Protein AF-0000000084341231 (afdb_homodimer)

Structure (mmCIF, N/CA/C/O backbone):
data_AF-0000000084341231-model_v1
#
loop_
_entity.id
_entity.type
_entity.pdbx_description
1 polymer 'Catechol 2,3-dioxygenase'
#
loop_
_atom_site.group_PDB
_atom_site.id
_atom_site.type_symbol
_atom_site.label_atom_id
_atom_site.label_alt_id
_atom_site.label_comp_id
_atom_site.label_asym_id
_atom_site.label_entity_id
_atom_site.label_seq_id
_atom_site.pdbx_PDB_ins_code
_atom_site.Cartn_x
_atom_site.Cartn_y
_atom_site.Cartn_z
_atom_site.occupancy
_atom_site.B_iso_or_equiv
_atom_site.auth_seq_id
_atom_site.auth_comp_id
_atom_site.auth_asym_id
_atom_site.auth_atom_id
_atom_site.pdbx_PDB_model_num
ATOM 1 N N . MET A 1 1 ? 23.219 -7.848 1.237 1 86.25 1 MET A N 1
ATOM 2 C CA . MET A 1 1 ? 22.328 -6.746 1.603 1 86.25 1 MET A CA 1
ATOM 3 C C . MET A 1 1 ? 20.984 -7.266 2.09 1 86.25 1 MET A C 1
ATOM 5 O O . MET A 1 1 ? 20.422 -8.188 1.502 1 86.25 1 MET A O 1
ATOM 9 N N . ARG A 1 2 ? 20.594 -6.66 3.211 1 92.25 2 ARG A N 1
ATOM 10 C CA . ARG A 1 2 ? 19.312 -7.109 3.75 1 92.25 2 ARG A CA 1
ATOM 11 C C . ARG A 1 2 ? 18.156 -6.488 2.982 1 92.25 2 ARG A C 1
ATOM 13 O O . ARG A 1 2 ? 18.203 -5.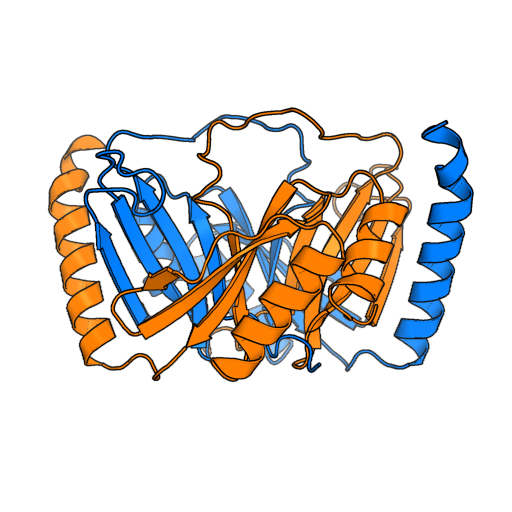32 2.6 1 92.25 2 ARG A O 1
ATOM 20 N N . ILE A 1 3 ? 17.094 -7.273 2.811 1 95.94 3 ILE A N 1
ATOM 21 C CA . ILE A 1 3 ? 15.914 -6.738 2.146 1 95.94 3 ILE A CA 1
ATOM 22 C C . ILE A 1 3 ? 15.164 -5.805 3.096 1 95.94 3 ILE A C 1
ATOM 24 O O . ILE A 1 3 ? 15.359 -5.859 4.312 1 95.94 3 ILE A O 1
ATOM 28 N N . PRO A 1 4 ? 14.305 -4.957 2.553 1 97.06 4 PRO A N 1
ATOM 29 C CA . PRO A 1 4 ? 13.516 -4.09 3.43 1 97.06 4 PRO A CA 1
ATOM 30 C C . PRO A 1 4 ? 12.727 -4.875 4.473 1 97.06 4 PRO A C 1
ATOM 32 O O . PRO A 1 4 ? 12.227 -5.965 4.188 1 97.06 4 PRO A O 1
ATOM 35 N N . GLN A 1 5 ? 12.516 -4.293 5.586 1 97.19 5 GLN A N 1
ATOM 36 C CA . GLN A 1 5 ? 11.984 -4.984 6.754 1 97.19 5 GLN A CA 1
ATOM 37 C C . GLN A 1 5 ? 10.469 -5.094 6.684 1 97.19 5 GLN A C 1
ATOM 39 O O . GLN A 1 5 ? 9.891 -6.113 7.074 1 97.19 5 GLN A O 1
ATOM 44 N N . SER A 1 6 ? 9.852 -4.043 6.305 1 98.25 6 SER A N 1
ATOM 45 C CA . SER A 1 6 ? 8.398 -3.893 6.355 1 98.25 6 SER A CA 1
ATOM 46 C C . SER A 1 6 ? 7.941 -2.664 5.574 1 98.25 6 SER A C 1
ATOM 48 O O . SER A 1 6 ? 8.766 -1.86 5.133 1 98.25 6 SER A O 1
ATOM 50 N N . PHE A 1 7 ? 6.68 -2.594 5.34 1 98.62 7 PHE A N 1
ATOM 51 C CA . PHE A 1 7 ? 6.141 -1.336 4.832 1 98.62 7 PHE A CA 1
ATOM 52 C C . PHE A 1 7 ? 6.277 -0.231 5.871 1 98.62 7 PHE A C 1
ATOM 54 O O . PHE A 1 7 ? 6.102 -0.473 7.07 1 98.62 7 PHE A O 1
ATOM 61 N N . ASN A 1 8 ? 6.676 0.925 5.434 1 98.38 8 ASN A N 1
ATOM 62 C CA . ASN A 1 8 ? 6.578 2.121 6.266 1 98.38 8 ASN A CA 1
ATOM 63 C C . ASN A 1 8 ? 5.238 2.826 6.074 1 98.38 8 ASN A C 1
ATOM 65 O O . ASN A 1 8 ? 4.508 3.051 7.043 1 98.38 8 ASN A O 1
ATOM 69 N N . HIS A 1 9 ? 4.953 3.145 4.824 1 98.56 9 HIS A N 1
ATOM 70 C CA . HIS A 1 9 ? 3.648 3.715 4.512 1 98.56 9 HIS A CA 1
ATOM 71 C C . HIS A 1 9 ? 3.293 3.504 3.045 1 98.56 9 HIS A C 1
ATOM 73 O O . HIS A 1 9 ? 4.172 3.254 2.217 1 98.56 9 HIS A O 1
ATOM 79 N N . VAL A 1 10 ? 2.016 3.545 2.787 1 98.81 10 VAL A N 1
ATOM 80 C CA . VAL A 1 10 ? 1.439 3.57 1.446 1 98.81 10 VAL A CA 1
ATOM 81 C C . VAL A 1 10 ? 0.745 4.91 1.209 1 98.81 10 VAL A C 1
ATOM 83 O O . VAL A 1 10 ? -0.188 5.27 1.931 1 98.81 10 VAL A O 1
ATOM 86 N N . ALA A 1 11 ? 1.213 5.633 0.16 1 98.5 11 ALA A N 1
ATOM 87 C CA . ALA A 1 11 ? 0.715 6.984 -0.079 1 98.5 11 ALA A CA 1
ATOM 88 C C . ALA A 1 11 ? -0.21 7.023 -1.292 1 98.5 11 ALA A C 1
ATOM 90 O O . ALA A 1 11 ? 0.131 6.504 -2.357 1 98.5 11 ALA A O 1
ATOM 91 N N . MET A 1 12 ? -1.359 7.609 -1.1 1 97.69 12 MET A N 1
ATOM 92 C CA . MET A 1 12 ? -2.402 7.73 -2.115 1 97.69 12 MET A CA 1
ATOM 93 C C . MET A 1 12 ? -2.965 9.148 -2.148 1 97.69 12 MET A C 1
ATOM 95 O O . MET A 1 12 ? -2.779 9.914 -1.203 1 97.69 12 MET A O 1
ATOM 99 N N . PRO A 1 13 ? -3.617 9.492 -3.209 1 96.94 13 PRO A N 1
ATOM 100 C CA . PRO A 1 13 ? -4.273 10.797 -3.234 1 96.94 13 PRO A CA 1
ATOM 101 C C . PRO A 1 13 ? -5.605 10.805 -2.484 1 96.94 13 PRO A C 1
ATOM 103 O O . PRO A 1 13 ? -6.238 9.758 -2.336 1 96.94 13 PRO A O 1
ATOM 106 N N . THR A 1 14 ? -5.969 11.898 -1.935 1 97.06 14 THR A N 1
ATOM 107 C CA . THR A 1 14 ? -7.324 12.172 -1.472 1 97.06 14 THR A CA 1
ATOM 108 C C . THR A 1 14 ? -7.801 13.531 -1.978 1 97.06 14 THR A C 1
ATOM 110 O O . THR A 1 14 ? -7.008 14.461 -2.117 1 97.06 14 THR A O 1
ATOM 113 N N . ASN A 1 15 ? -9.109 13.609 -2.273 1 94.81 15 ASN A N 1
ATOM 114 C CA . ASN A 1 15 ? -9.711 14.875 -2.691 1 94.81 15 ASN A CA 1
ATOM 115 C C . ASN A 1 15 ? -10.383 15.586 -1.521 1 94.81 15 ASN A C 1
ATOM 117 O O . ASN A 1 15 ? -10.867 16.703 -1.67 1 94.81 15 ASN A O 1
ATOM 121 N N . ASN A 1 16 ? -10.438 14.906 -0.417 1 96.44 16 ASN A N 1
ATOM 122 C CA . ASN A 1 16 ? -11.188 15.43 0.721 1 96.44 16 ASN A CA 1
ATOM 123 C C . ASN A 1 16 ? -10.617 14.938 2.045 1 96.44 16 ASN A C 1
ATOM 125 O O . ASN A 1 16 ? -11.008 13.883 2.545 1 96.44 16 ASN A O 1
ATOM 129 N N . THR A 1 17 ? -9.758 15.758 2.617 1 98.06 17 THR A N 1
ATOM 130 C CA . THR A 1 17 ? -9.078 15.398 3.854 1 98.06 17 THR A CA 1
ATOM 131 C C . THR A 1 17 ? -10.078 15.188 4.984 1 98.06 17 THR A C 1
ATOM 133 O O . THR A 1 17 ? -9.945 14.258 5.781 1 98.06 17 THR A O 1
ATOM 136 N N . ALA A 1 18 ? -11.086 16.016 5.039 1 98.31 18 ALA A N 1
ATOM 137 C CA . ALA A 1 18 ? -12.062 15.906 6.117 1 98.31 18 ALA A CA 1
ATOM 138 C C . ALA A 1 18 ? -12.742 14.539 6.098 1 98.31 18 ALA A C 1
ATOM 140 O O . ALA A 1 18 ? -12.82 13.867 7.129 1 98.31 18 ALA A O 1
ATOM 141 N N . GLU A 1 19 ? -13.242 14.141 4.934 1 97.88 19 GLU A N 1
ATOM 142 C CA . GLU A 1 19 ? -13.914 12.852 4.781 1 97.88 19 GLU A CA 1
ATOM 143 C C . GLU A 1 19 ? -12.953 11.695 5.039 1 97.88 19 GLU A C 1
ATOM 145 O O . GLU A 1 19 ? -13.297 10.727 5.719 1 97.88 19 GLU A O 1
ATOM 150 N N . THR A 1 20 ? -11.75 11.797 4.523 1 98.38 20 THR A N 1
ATOM 151 C CA . THR A 1 20 ? -10.734 10.773 4.711 1 98.38 20 THR A CA 1
ATOM 152 C C . THR A 1 20 ? -10.367 10.633 6.188 1 98.38 20 THR A C 1
ATOM 154 O O . THR A 1 20 ? -10.312 9.523 6.719 1 98.38 20 THR A O 1
ATOM 157 N N . TYR A 1 21 ? -10.164 11.766 6.793 1 98.69 21 TYR A N 1
ATOM 158 C CA . TYR A 1 21 ? -9.828 11.805 8.211 1 98.69 21 TYR A CA 1
ATOM 159 C C . TYR A 1 21 ? -10.906 11.125 9.047 1 98.69 21 TYR A C 1
ATOM 161 O O . TYR A 1 21 ? -10.609 10.281 9.891 1 98.69 21 TYR A O 1
ATOM 169 N N . ARG A 1 22 ? -12.117 11.445 8.812 1 98.31 22 ARG A N 1
ATOM 170 C CA . ARG A 1 22 ? -13.234 10.867 9.555 1 98.31 22 ARG A CA 1
ATOM 171 C C . ARG A 1 22 ? -13.305 9.359 9.352 1 98.31 22 ARG A C 1
ATOM 173 O O . ARG A 1 22 ? -13.508 8.602 10.305 1 98.31 22 ARG A O 1
ATOM 180 N N . PHE A 1 23 ? -13.148 8.922 8.133 1 98.81 23 PHE A N 1
ATOM 181 C CA . PHE A 1 23 ? -13.234 7.496 7.844 1 98.81 23 PHE A CA 1
ATOM 182 C C . PHE A 1 23 ? -12.141 6.727 8.578 1 98.81 23 PHE A C 1
ATOM 184 O O . PHE A 1 23 ? -12.422 5.734 9.25 1 98.81 23 PHE A O 1
ATOM 191 N N . TYR A 1 24 ? -10.914 7.133 8.508 1 98.81 24 TYR A N 1
ATOM 192 C CA . TYR A 1 24 ? -9.789 6.367 9.031 1 98.81 24 TYR A CA 1
ATOM 193 C C . TYR A 1 24 ? -9.711 6.48 10.547 1 98.81 24 TYR A C 1
ATOM 195 O O . TYR A 1 24 ? -9.266 5.547 11.227 1 98.81 24 TYR A O 1
ATOM 203 N N . THR A 1 25 ? -10.211 7.602 11.117 1 98.31 25 THR A N 1
ATOM 204 C CA . THR A 1 25 ? -10.109 7.746 12.562 1 98.31 25 THR A CA 1
ATOM 205 C C . THR A 1 25 ? -11.367 7.238 13.25 1 98.31 25 THR A C 1
ATOM 207 O O . THR A 1 25 ? -11.289 6.547 14.273 1 98.31 25 THR A O 1
ATOM 210 N N . GLU A 1 26 ? -12.516 7.516 12.68 1 97.56 26 GLU A N 1
ATOM 211 C CA . GLU A 1 26 ? -13.758 7.184 13.367 1 97.56 26 GLU A CA 1
ATOM 212 C C . GLU A 1 26 ? -14.258 5.801 12.961 1 97.56 26 GLU A C 1
ATOM 214 O O . GLU A 1 26 ? -14.703 5.023 13.812 1 97.56 26 GLU A O 1
ATOM 219 N N . VAL A 1 27 ? -14.227 5.5 11.719 1 98.06 27 VAL A N 1
ATOM 220 C CA . VAL A 1 27 ? -14.742 4.219 11.25 1 98.06 27 VAL A CA 1
ATOM 221 C C . VAL A 1 27 ? -13.711 3.123 11.5 1 98.06 27 VAL A C 1
ATOM 223 O O . VAL A 1 27 ? -14.016 2.098 12.109 1 98.06 27 VAL A O 1
ATOM 226 N N . LEU A 1 28 ? -12.422 3.355 11.109 1 98.25 28 LEU A N 1
ATOM 227 C CA . LEU A 1 28 ? -11.414 2.301 11.203 1 98.25 28 LEU A CA 1
ATOM 228 C C . LEU A 1 28 ? -10.672 2.377 12.539 1 98.25 28 LEU A C 1
ATOM 230 O O . LEU A 1 28 ? -10.008 1.42 12.938 1 98.25 28 LEU A O 1
ATOM 234 N N . GLY A 1 29 ? -10.734 3.492 13.188 1 97.75 29 GLY A N 1
ATOM 235 C CA . GLY A 1 29 ? -10.117 3.627 14.5 1 97.75 29 GLY A CA 1
ATOM 236 C C . GLY A 1 29 ? -8.617 3.861 14.43 1 97.75 29 GLY A C 1
ATOM 237 O O . GLY A 1 29 ? -7.91 3.686 15.422 1 97.75 29 GLY A O 1
ATOM 238 N N . PHE A 1 30 ? -8.094 4.195 13.258 1 98.38 30 PHE A N 1
ATOM 239 C CA . PHE A 1 30 ? -6.676 4.508 13.156 1 98.38 30 PHE A CA 1
ATOM 240 C C . PHE A 1 30 ? -6.355 5.82 13.867 1 98.38 30 PHE A C 1
ATOM 242 O O . PHE A 1 30 ? -7.219 6.691 13.992 1 98.38 30 PHE A O 1
ATOM 249 N N . ARG A 1 31 ? -5.156 5.883 14.312 1 97.94 31 ARG A N 1
ATOM 250 C CA . ARG A 1 31 ? -4.652 7.141 14.859 1 97.94 31 ARG A CA 1
ATOM 251 C C . ARG A 1 31 ? -3.857 7.91 13.805 1 97.94 31 ARG A C 1
ATOM 253 O O . ARG A 1 31 ? -3.066 7.324 13.07 1 97.94 31 ARG A O 1
ATOM 260 N N . LEU A 1 32 ? -4.086 9.211 13.719 1 98.75 32 LEU A N 1
ATOM 261 C CA . LEU A 1 32 ? -3.16 10.062 12.984 1 98.75 32 LEU A CA 1
ATOM 262 C C . LEU A 1 32 ? -1.807 10.125 13.68 1 98.75 32 LEU A C 1
ATOM 264 O O . LEU A 1 32 ? -1.715 10.594 14.82 1 98.75 32 LEU A O 1
ATOM 268 N N . LEU A 1 33 ? -0.815 9.688 13.07 1 98.31 33 LEU A N 1
ATOM 269 C CA . LEU A 1 33 ? 0.5 9.68 13.695 1 98.31 33 LEU A CA 1
ATOM 270 C C . LEU A 1 33 ? 1.235 10.992 13.445 1 98.31 33 LEU A C 1
ATOM 272 O O . LEU A 1 33 ? 2 11.453 14.297 1 98.31 33 LEU A O 1
ATOM 276 N N . SER A 1 34 ? 1.041 11.508 12.25 1 97.88 34 SER A N 1
ATOM 277 C CA . SER A 1 34 ? 1.703 12.742 11.852 1 97.88 34 SER A CA 1
ATOM 278 C C . SER A 1 34 ? 1.077 13.32 10.586 1 97.88 34 SER A C 1
ATOM 280 O O . SER A 1 34 ? 0.241 12.672 9.945 1 97.88 34 SER A O 1
ATOM 282 N N . ALA A 1 35 ? 1.408 14.523 10.289 1 98.06 35 ALA A N 1
ATOM 283 C CA . ALA A 1 35 ? 1.075 15.188 9.031 1 98.06 35 ALA A CA 1
ATOM 284 C C . ALA A 1 35 ? 2.154 16.188 8.633 1 98.06 35 ALA A C 1
ATOM 286 O O . ALA A 1 35 ? 2.877 16.703 9.492 1 98.06 35 ALA A O 1
ATOM 287 N N . VAL A 1 36 ? 2.258 16.375 7.355 1 95.81 36 VAL A N 1
ATOM 288 C CA . VAL A 1 36 ? 3.195 17.344 6.797 1 95.81 36 VAL A CA 1
ATOM 289 C C . VAL A 1 36 ? 2.465 18.281 5.832 1 95.81 36 VAL A C 1
ATOM 291 O O . VAL A 1 36 ? 1.701 17.828 4.98 1 95.81 36 VAL A O 1
ATOM 294 N N . ARG A 1 37 ? 2.648 19.5 6.039 1 95.88 37 ARG A N 1
ATOM 295 C CA . ARG A 1 37 ? 2.137 20.516 5.125 1 95.88 37 ARG A CA 1
ATOM 296 C C . ARG A 1 37 ? 3.275 21.266 4.445 1 95.88 37 ARG A C 1
ATOM 298 O O . ARG A 1 37 ? 4.207 21.719 5.105 1 95.88 37 ARG A O 1
ATOM 305 N N . GLU A 1 38 ? 3.209 21.25 3.137 1 93.12 38 GLU A N 1
ATOM 306 C CA . GLU A 1 38 ? 4.207 21.984 2.363 1 93.12 38 GLU A CA 1
ATOM 307 C C . GLU A 1 38 ? 3.557 22.812 1.251 1 93.12 38 GLU A C 1
ATOM 309 O O . GLU A 1 38 ? 2.48 22.453 0.764 1 93.12 38 GLU A O 1
ATOM 314 N N . ASP A 1 39 ? 4.285 23.828 0.892 1 91.44 39 ASP A N 1
ATOM 315 C CA . ASP A 1 39 ? 3.783 24.688 -0.174 1 91.44 39 ASP A CA 1
ATOM 316 C C . ASP A 1 39 ? 4.445 24.359 -1.509 1 91.44 39 ASP A C 1
ATOM 318 O O . ASP A 1 39 ? 3.918 24.688 -2.57 1 91.44 39 ASP A O 1
ATOM 322 N N . VAL A 1 40 ? 5.594 23.797 -1.367 1 84.5 40 VAL A N 1
ATOM 323 C CA . VAL A 1 40 ? 6.379 23.484 -2.559 1 84.5 40 VAL A CA 1
ATOM 324 C C . VAL A 1 40 ? 6.699 22 -2.6 1 84.5 40 VAL A C 1
ATOM 326 O O . VAL A 1 40 ? 6.93 21.375 -1.561 1 84.5 40 VAL A O 1
ATOM 329 N N . VAL A 1 41 ? 6.59 21.469 -3.787 1 75.25 41 VAL A N 1
ATOM 330 C CA . VAL A 1 41 ? 7.059 20.094 -3.957 1 75.25 41 VAL A CA 1
ATOM 331 C C . VAL A 1 41 ? 8.586 20.062 -3.922 1 75.25 41 VAL A C 1
ATOM 333 O O . VAL A 1 41 ? 9.25 20.656 -4.785 1 75.25 41 VAL A O 1
ATOM 336 N N . PRO A 1 42 ? 9.062 19.391 -2.916 1 69.5 42 PRO A N 1
ATOM 337 C CA . PRO A 1 42 ? 10.516 19.469 -2.715 1 69.5 42 PRO A CA 1
ATOM 338 C C . PRO A 1 42 ? 11.305 19 -3.934 1 69.5 42 PRO A C 1
ATOM 340 O O . PRO A 1 42 ? 12.352 19.562 -4.25 1 69.5 42 PRO A O 1
ATOM 343 N N . SER A 1 43 ? 10.805 18.062 -4.676 1 64.94 43 SER A N 1
ATOM 344 C CA . SER A 1 43 ? 11.578 17.453 -5.762 1 64.94 43 SER A CA 1
ATOM 345 C C . SER A 1 43 ? 11.555 18.344 -7.004 1 64.94 43 SER A C 1
ATOM 347 O O . SER A 1 43 ? 12.492 18.312 -7.809 1 64.94 43 SER A O 1
ATOM 349 N N . THR A 1 44 ? 10.523 19.141 -7.133 1 68.69 44 THR A N 1
ATOM 350 C CA . THR A 1 44 ? 10.383 19.906 -8.367 1 68.69 44 THR A CA 1
ATOM 351 C C . THR A 1 44 ? 10.539 21.391 -8.102 1 68.69 44 THR A C 1
ATOM 353 O O . THR A 1 44 ? 10.859 22.156 -9.008 1 68.69 44 THR A O 1
ATOM 356 N N . GLY A 1 45 ? 10.266 21.766 -6.922 1 75.19 45 GLY A N 1
ATOM 357 C CA . GLY A 1 45 ? 10.273 23.172 -6.574 1 75.19 45 GLY A CA 1
ATOM 358 C C . GLY A 1 45 ? 8.992 23.891 -6.961 1 75.19 45 GLY A C 1
ATOM 359 O O . GLY A 1 45 ? 8.844 25.078 -6.715 1 75.19 45 GLY A O 1
ATOM 360 N N . ASP A 1 46 ? 8.039 23.141 -7.469 1 79.75 46 ASP A N 1
ATOM 361 C CA . ASP A 1 46 ? 6.777 23.719 -7.906 1 79.75 46 ASP A CA 1
ATOM 362 C C . ASP A 1 46 ? 5.91 24.125 -6.711 1 79.75 46 ASP A C 1
ATOM 364 O O . ASP A 1 46 ? 5.855 23.406 -5.715 1 79.75 46 ASP A O 1
ATOM 368 N N . ARG A 1 47 ? 5.375 25.391 -6.812 1 85.5 47 ARG A N 1
ATOM 369 C CA . ARG A 1 47 ? 4.453 25.828 -5.77 1 85.5 47 ARG A CA 1
ATOM 370 C C . ARG A 1 47 ? 3.143 25.047 -5.832 1 85.5 47 ARG A C 1
ATOM 372 O O . ARG A 1 47 ? 2.217 25.438 -6.547 1 85.5 47 ARG A O 1
ATOM 379 N N . THR A 1 48 ? 3.033 24.031 -5.168 1 89.56 48 THR A N 1
ATOM 380 C CA . THR A 1 48 ? 1.892 23.125 -5.078 1 89.56 48 THR A CA 1
ATOM 381 C C . THR A 1 48 ? 1.609 22.766 -3.623 1 89.56 48 THR A C 1
ATOM 383 O O . THR A 1 48 ? 2.098 21.734 -3.131 1 89.56 48 THR A O 1
ATOM 386 N N . PRO A 1 49 ? 0.778 23.672 -2.953 1 94.94 49 PRO A N 1
ATOM 387 C CA . PRO A 1 49 ? 0.508 23.375 -1.544 1 94.94 49 PRO A CA 1
ATOM 388 C C . PRO A 1 49 ? -0.197 22.031 -1.352 1 94.94 49 PRO A C 1
ATOM 390 O O . PRO A 1 49 ? -1.099 21.688 -2.119 1 94.94 49 PRO A O 1
ATOM 393 N N . PHE A 1 50 ? 0.284 21.328 -0.371 1 96.25 50 PHE A N 1
ATOM 394 C CA . PHE A 1 50 ? -0.357 20.047 -0.107 1 96.25 50 PHE A CA 1
ATOM 395 C C . PHE A 1 50 ? -0.277 19.688 1.375 1 96.25 50 PHE A C 1
ATOM 397 O O . PHE A 1 50 ? 0.521 20.281 2.113 1 96.25 50 PHE A O 1
ATOM 404 N N . LEU A 1 51 ? -1.192 18.891 1.796 1 97.62 51 LEU A N 1
ATOM 405 C CA . LEU A 1 51 ? -1.184 18.219 3.094 1 97.62 51 LEU A CA 1
ATOM 406 C C . LEU A 1 51 ? -0.974 16.719 2.932 1 97.62 51 LEU A C 1
ATOM 408 O O . LEU A 1 51 ? -1.606 16.094 2.082 1 97.62 51 LEU A O 1
ATOM 412 N N . HIS A 1 52 ? 0.016 16.219 3.662 1 97.5 52 HIS A N 1
ATOM 413 C CA . HIS A 1 52 ? 0.323 14.789 3.703 1 97.5 52 HIS A CA 1
ATOM 414 C C . HIS A 1 52 ? 0.018 14.203 5.078 1 97.5 52 HIS A C 1
ATOM 416 O O . HIS A 1 52 ? 0.623 14.602 6.074 1 97.5 52 HIS A O 1
ATOM 422 N N . THR A 1 53 ? -0.957 13.305 5.141 1 98.69 53 THR A N 1
ATOM 423 C CA . THR A 1 53 ? -1.402 12.75 6.414 1 98.69 53 THR A CA 1
ATOM 424 C C . THR A 1 53 ? -1.017 11.273 6.527 1 98.69 53 THR A C 1
ATOM 426 O O . THR A 1 53 ? -0.973 10.562 5.52 1 98.69 53 THR A O 1
ATOM 429 N N . PHE A 1 54 ? -0.755 10.805 7.754 1 98.69 54 PHE A N 1
ATOM 430 C CA . PHE A 1 54 ? -0.318 9.438 8.031 1 98.69 54 PHE A CA 1
ATOM 431 C C . PHE A 1 54 ? -1.195 8.789 9.094 1 98.69 54 PHE A C 1
ATOM 433 O O . PHE A 1 54 ? -1.109 9.141 10.273 1 98.69 54 PHE A O 1
ATOM 440 N N . PHE A 1 55 ? -2.008 7.805 8.703 1 98.88 55 PHE A N 1
ATOM 441 C CA . PHE A 1 55 ? -2.875 7.066 9.617 1 98.88 55 PHE A CA 1
ATOM 442 C C . PHE A 1 55 ? -2.275 5.703 9.945 1 98.88 55 PHE A C 1
ATOM 444 O O . PHE A 1 55 ? -2.084 4.871 9.062 1 98.88 55 PHE A O 1
ATOM 451 N N . GLY A 1 56 ? -2.084 5.441 11.188 1 98.62 56 GLY A N 1
ATOM 452 C CA . GLY A 1 56 ? -1.235 4.332 11.586 1 98.62 56 GLY A CA 1
ATOM 453 C C . GLY A 1 56 ? -2.01 3.059 11.875 1 98.62 56 GLY A C 1
ATOM 454 O O . GLY A 1 56 ? -3.113 3.107 12.422 1 98.62 56 GLY A O 1
ATOM 455 N N . LEU A 1 57 ? -1.395 1.938 11.492 1 98.38 57 LEU A N 1
ATOM 456 C CA . LEU A 1 57 ? -1.77 0.621 11.992 1 98.38 57 LEU A CA 1
ATOM 457 C C . LEU A 1 57 ? -1.084 0.33 13.32 1 98.38 57 LEU A C 1
ATOM 459 O O . LEU A 1 57 ? -0.35 1.171 13.844 1 98.38 57 LEU A O 1
ATOM 463 N N . GLU A 1 58 ? -1.33 -0.838 13.859 1 97.44 58 GLU A N 1
ATOM 464 C CA . GLU A 1 58 ? -0.799 -1.162 15.18 1 97.44 58 GLU A CA 1
ATOM 465 C C . GLU A 1 58 ? 0.726 -1.214 15.164 1 97.44 58 GLU A C 1
ATOM 467 O O . GLU A 1 58 ? 1.375 -0.814 16.125 1 97.44 58 GLU A O 1
ATOM 472 N N . ASP A 1 59 ? 1.342 -1.699 14.109 1 97.19 59 ASP A N 1
ATOM 473 C CA . ASP A 1 59 ? 2.791 -1.874 14.07 1 97.19 59 ASP A CA 1
ATOM 474 C C . ASP A 1 59 ? 3.492 -0.568 13.703 1 97.19 59 ASP A C 1
ATOM 476 O O . ASP A 1 59 ? 4.719 -0.527 13.586 1 97.19 59 ASP A O 1
ATOM 480 N N . GLY A 1 60 ? 2.752 0.471 13.391 1 96.56 60 GLY A N 1
ATOM 481 C CA . GLY A 1 60 ? 3.34 1.762 13.062 1 96.56 60 GLY A CA 1
ATOM 482 C C . GLY A 1 60 ? 3.346 2.059 11.578 1 96.56 60 GLY A C 1
ATOM 483 O O . GLY A 1 60 ? 3.629 3.186 11.164 1 96.56 60 GLY A O 1
ATOM 484 N N . SER A 1 61 ? 3.113 1.056 10.695 1 98.19 61 SER A N 1
ATOM 485 C CA . SER A 1 61 ? 2.93 1.353 9.281 1 98.19 61 SER A CA 1
ATOM 486 C C . SER A 1 61 ? 1.681 2.197 9.047 1 98.19 61 SER A C 1
ATOM 488 O O . SER A 1 61 ? 0.812 2.279 9.922 1 98.19 61 SER A O 1
ATOM 490 N N . CYS A 1 62 ? 1.6 2.904 7.848 1 98.31 62 CYS A N 1
ATOM 491 C CA . CYS A 1 62 ? 0.556 3.912 7.699 1 98.31 62 CYS A CA 1
ATOM 492 C C . CYS A 1 62 ? -0.101 3.82 6.328 1 98.31 62 CYS A C 1
ATOM 494 O O . CYS A 1 62 ? 0.576 3.586 5.324 1 98.31 62 CYS A O 1
ATOM 496 N N . MET A 1 63 ? -1.381 4 6.32 1 98.81 63 MET A N 1
ATOM 497 C CA . MET A 1 63 ? -2.021 4.574 5.141 1 98.81 63 MET A CA 1
ATOM 498 C C . MET A 1 63 ? -1.849 6.09 5.105 1 98.81 63 MET A C 1
ATOM 500 O O . MET A 1 63 ? -2.188 6.777 6.07 1 98.81 63 MET A O 1
ATOM 504 N N . ALA A 1 64 ? -1.279 6.57 4.031 1 98.81 64 ALA A N 1
ATOM 505 C CA . ALA A 1 64 ? -0.983 8 3.934 1 98.81 64 ALA A CA 1
ATOM 506 C C . ALA A 1 64 ? -1.711 8.625 2.748 1 98.81 64 ALA A C 1
ATOM 508 O O . ALA A 1 64 ? -2.047 7.941 1.781 1 98.81 64 ALA A O 1
ATOM 509 N N . PHE A 1 65 ? -1.964 9.953 2.891 1 98.56 65 PHE A N 1
ATOM 510 C CA . PHE A 1 65 ? -2.73 10.625 1.846 1 98.56 65 PHE A CA 1
ATOM 511 C C . PHE A 1 65 ? -2.174 12.016 1.572 1 98.56 65 PHE A C 1
ATOM 513 O O . PHE A 1 65 ? -1.805 12.734 2.502 1 98.56 65 PHE A O 1
ATOM 520 N N . PHE A 1 66 ? -2.105 12.32 0.294 1 97.38 66 PHE A N 1
ATOM 521 C CA . PHE A 1 66 ? -1.823 13.68 -0.155 1 97.38 66 PHE A CA 1
ATOM 522 C C . PHE A 1 66 ? -3.1 14.375 -0.619 1 97.38 66 PHE A C 1
ATOM 524 O O . PHE A 1 66 ? -3.789 13.883 -1.515 1 97.38 66 PHE A O 1
ATOM 531 N N . GLU A 1 67 ? -3.43 15.453 -0.043 1 97.38 67 GLU A N 1
ATOM 532 C CA . GLU A 1 67 ? -4.344 16.391 -0.69 1 97.38 67 GLU A CA 1
ATOM 533 C C . GLU A 1 67 ? -3.594 17.594 -1.243 1 97.38 67 GLU A C 1
ATOM 535 O O . GLU A 1 67 ? -2.895 18.297 -0.503 1 97.38 67 GLU A O 1
ATOM 540 N N . VAL A 1 68 ? -3.717 17.781 -2.518 1 95.56 68 VAL A N 1
ATOM 541 C CA . VAL A 1 68 ? -3.07 18.906 -3.195 1 95.56 68 VAL A CA 1
ATOM 542 C C . VAL A 1 68 ? -4.09 20 -3.465 1 95.56 68 VAL A C 1
ATOM 544 O O . VAL A 1 68 ? -5.156 19.75 -4.035 1 95.56 68 VAL A O 1
ATOM 547 N N . GLU A 1 69 ? -3.738 21.156 -3.041 1 93.94 69 GLU A N 1
ATOM 548 C CA . GLU A 1 69 ? -4.656 22.281 -3.176 1 93.94 69 GLU A CA 1
ATOM 549 C C . GLU A 1 69 ? -5.02 22.531 -4.637 1 93.94 69 GLU A C 1
ATOM 551 O O . GLU A 1 69 ? -4.145 22.578 -5.5 1 93.94 69 GLU A O 1
ATOM 556 N N . GLY A 1 70 ? -6.316 22.641 -4.859 1 89.62 70 GLY A N 1
ATOM 557 C CA . GLY A 1 70 ? -6.797 23.016 -6.18 1 89.62 70 GLY A CA 1
ATOM 558 C C . GLY A 1 70 ? -6.84 21.859 -7.156 1 89.62 70 GLY A C 1
ATOM 559 O O . GLY A 1 70 ? -7.152 22.047 -8.336 1 89.62 70 GLY A O 1
ATOM 560 N N . GLN A 1 71 ? -6.473 20.703 -6.715 1 89.12 71 GLN A N 1
ATOM 561 C CA . GLN A 1 71 ? -6.484 19.547 -7.594 1 89.12 71 GLN A CA 1
ATOM 562 C C . GLN A 1 71 ? -7.555 18.547 -7.164 1 89.12 71 GLN A C 1
ATOM 564 O O . GLN A 1 71 ? -7.816 18.375 -5.973 1 89.12 71 GLN A O 1
ATOM 569 N N . SER A 1 72 ? -8.188 17.938 -8.195 1 88.56 72 SER A N 1
ATOM 570 C CA . SER A 1 72 ? -9.117 16.844 -8 1 88.56 72 SER A CA 1
ATOM 571 C C . SER A 1 72 ? -8.875 15.719 -9.008 1 88.56 72 SER A C 1
ATOM 573 O O . SER A 1 72 ? -8.531 15.984 -10.164 1 88.56 72 SER A O 1
ATOM 575 N N . TYR A 1 73 ? -8.961 14.539 -8.523 1 83.06 73 TYR A N 1
ATOM 576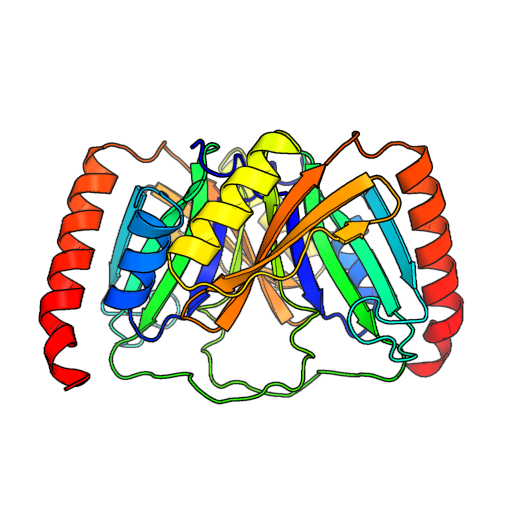 C CA . TYR A 1 73 ? -8.617 13.391 -9.359 1 83.06 73 TYR A CA 1
ATOM 577 C C . TYR A 1 73 ? -9.844 12.516 -9.602 1 83.06 73 TYR A C 1
ATOM 579 O O . TYR A 1 73 ? -9.766 11.508 -10.305 1 83.06 73 TYR A O 1
ATOM 587 N N . ALA A 1 74 ? -10.945 12.906 -9.148 1 68.62 74 ALA A N 1
ATOM 588 C CA . ALA A 1 74 ? -12.18 12.133 -9.227 1 68.62 74 ALA A CA 1
ATOM 589 C C . ALA A 1 74 ? -12.578 11.875 -10.672 1 68.62 74 ALA A C 1
ATOM 591 O O . ALA A 1 74 ? -12.461 12.758 -11.523 1 68.62 74 ALA A O 1
ATOM 592 N N . GLY A 1 75 ? -12.703 10.594 -10.953 1 65.12 75 GLY A N 1
ATOM 593 C CA . GLY A 1 75 ? -13.445 10.297 -12.164 1 65.12 75 GLY A CA 1
ATOM 594 C C . GLY A 1 75 ? -12.562 9.805 -13.297 1 65.12 75 GLY A C 1
ATOM 595 O O . GLY A 1 75 ? -13.055 9.438 -14.367 1 65.12 75 GLY A O 1
ATOM 596 N N . ARG A 1 76 ? -11.234 9.766 -13.109 1 72.62 76 ARG A N 1
ATOM 597 C CA . ARG A 1 76 ? -10.461 9.328 -14.266 1 72.62 76 ARG A CA 1
ATOM 598 C C . ARG A 1 76 ? -10.148 7.836 -14.18 1 72.62 76 ARG A C 1
ATOM 600 O O . ARG A 1 76 ? -9.594 7.367 -13.188 1 72.62 76 ARG A O 1
ATOM 607 N N . ASP A 1 77 ? -10.828 7.098 -15.055 1 79 77 ASP A N 1
ATOM 608 C CA . ASP A 1 77 ? -10.664 5.648 -15.148 1 79 77 ASP A CA 1
ATOM 609 C C . ASP A 1 77 ? -9.383 5.285 -15.891 1 79 77 ASP A C 1
ATOM 611 O O . ASP A 1 77 ? -9.195 5.676 -17.047 1 79 77 ASP A O 1
ATOM 615 N N . ASP A 1 78 ? -8.5 4.566 -15.211 1 86 78 ASP A N 1
ATOM 616 C CA . ASP A 1 78 ? -7.242 4.188 -15.852 1 86 78 ASP A CA 1
ATOM 617 C C . ASP A 1 78 ? -7.359 2.822 -16.531 1 86 78 ASP A C 1
ATOM 619 O O . ASP A 1 78 ? -6.375 2.299 -17.047 1 86 78 ASP A O 1
ATOM 623 N N . GLY A 1 79 ? -8.531 2.205 -16.438 1 87.56 79 GLY A N 1
ATOM 624 C CA . GLY A 1 79 ? -8.789 0.961 -17.141 1 87.56 79 GLY A CA 1
ATOM 625 C C . GLY A 1 79 ? -8.477 -0.271 -16.312 1 87.56 79 GLY A C 1
ATOM 626 O O . GLY A 1 79 ? -8.758 -1.396 -16.734 1 87.56 79 GLY A O 1
ATOM 627 N N . VAL A 1 80 ? -7.879 -0.12 -15.18 1 91.62 80 VAL A N 1
ATOM 628 C CA . VAL A 1 80 ? -7.586 -1.254 -14.305 1 91.62 80 VAL A CA 1
ATOM 629 C C . VAL A 1 80 ? -8.859 -1.687 -13.578 1 91.62 80 VAL A C 1
ATOM 631 O O . VAL A 1 80 ? -9.516 -0.872 -12.93 1 91.62 80 VAL A O 1
ATOM 634 N N . PRO A 1 81 ? -9.188 -2.969 -13.75 1 89.81 81 PRO A N 1
ATOM 635 C CA . PRO A 1 81 ? -10.359 -3.445 -13.008 1 89.81 81 PRO A CA 1
ATOM 636 C C . PRO A 1 81 ? -10.273 -3.156 -11.516 1 89.81 81 PRO A C 1
ATOM 638 O O . PRO A 1 81 ? -9.195 -3.271 -10.922 1 89.81 81 PRO A O 1
ATOM 641 N N . SER A 1 82 ? -11.383 -2.861 -10.906 1 88.44 82 SER A N 1
ATOM 642 C CA . SER A 1 82 ? -11.438 -2.367 -9.531 1 88.44 82 SER A CA 1
ATOM 643 C C . SER A 1 82 ? -11.016 -3.443 -8.539 1 88.44 82 SER A C 1
ATOM 645 O O . SER A 1 82 ? -10.641 -3.137 -7.406 1 88.44 82 SER A O 1
ATOM 647 N N . TRP A 1 83 ? -11.039 -4.695 -8.984 1 90.31 83 TRP A N 1
ATOM 648 C CA . TRP A 1 83 ? -10.758 -5.777 -8.047 1 90.31 83 TRP A CA 1
ATOM 649 C C . TRP A 1 83 ? -9.258 -6.031 -7.934 1 90.31 83 TRP A C 1
ATOM 651 O O . TRP A 1 83 ? -8.812 -6.77 -7.055 1 90.31 83 TRP A O 1
ATOM 661 N N . ILE A 1 84 ? -8.523 -5.359 -8.742 1 94.5 84 ILE A N 1
ATOM 662 C CA . ILE A 1 84 ? -7.09 -5.652 -8.789 1 94.5 84 ILE A CA 1
ATOM 663 C C . ILE A 1 84 ? -6.367 -4.895 -7.684 1 94.5 84 ILE A C 1
ATOM 665 O O . ILE A 1 84 ? -5.84 -5.5 -6.746 1 94.5 84 ILE A O 1
ATOM 669 N N . ARG A 1 85 ? -6.438 -3.52 -7.742 1 96.75 85 ARG A N 1
ATOM 670 C CA . ARG A 1 85 ? -5.73 -2.725 -6.746 1 96.75 85 ARG A CA 1
ATOM 671 C C . ARG A 1 85 ? -6.406 -2.82 -5.383 1 96.75 85 ARG A C 1
ATOM 673 O O . ARG A 1 85 ? -7.609 -2.57 -5.266 1 96.75 85 ARG A O 1
ATOM 680 N N . HIS A 1 86 ? -5.625 -3.289 -4.383 1 97.94 86 HIS A N 1
ATOM 681 C CA . HIS A 1 86 ? -6.195 -3.25 -3.043 1 97.94 86 HIS A CA 1
ATOM 682 C C . HIS A 1 86 ? -5.105 -3.283 -1.976 1 97.94 86 HIS A C 1
ATOM 684 O O . HIS A 1 86 ? -3.963 -3.645 -2.262 1 97.94 86 HIS A O 1
ATOM 690 N N . PHE A 1 87 ? -5.453 -2.902 -0.812 1 98.75 87 PHE A N 1
ATOM 691 C CA . PHE A 1 87 ? -4.578 -2.818 0.351 1 98.75 87 PHE A CA 1
ATOM 692 C C . PHE A 1 87 ? -5.09 -3.711 1.477 1 98.75 87 PHE A C 1
ATOM 694 O O . PHE A 1 87 ? -6.113 -3.414 2.094 1 98.75 87 PHE A O 1
ATOM 701 N N . ALA A 1 88 ? -4.332 -4.742 1.671 1 98.62 88 ALA A N 1
ATOM 702 C CA . ALA A 1 88 ? -4.746 -5.75 2.643 1 98.62 88 ALA A CA 1
ATOM 703 C C . ALA A 1 88 ? -4.039 -5.547 3.98 1 98.62 88 ALA A C 1
ATOM 705 O O . ALA A 1 88 ? -2.82 -5.375 4.023 1 98.62 88 ALA A O 1
ATOM 706 N N . MET A 1 89 ? -4.824 -5.586 5.039 1 98.81 89 MET A N 1
ATOM 707 C CA . MET A 1 89 ? -4.301 -5.414 6.391 1 98.81 89 MET A CA 1
ATOM 708 C C . MET A 1 89 ? -4.684 -6.594 7.277 1 98.81 89 MET A C 1
ATOM 710 O O . MET A 1 89 ? -5.801 -7.109 7.191 1 98.81 89 MET A O 1
ATOM 714 N N . ASN A 1 90 ? -3.777 -6.973 8.133 1 98.31 90 ASN A N 1
ATOM 715 C CA . ASN A 1 90 ? -3.941 -8.164 8.961 1 98.31 90 ASN A CA 1
ATOM 716 C C . ASN A 1 90 ? -4.867 -7.891 10.148 1 98.31 90 ASN A C 1
ATOM 718 O O . ASN A 1 90 ? -4.723 -6.883 10.836 1 98.31 90 ASN A O 1
ATOM 722 N N . VAL A 1 91 ? -5.766 -8.812 10.312 1 97.69 91 VAL A N 1
ATOM 723 C CA . VAL A 1 91 ? -6.473 -8.93 11.586 1 97.69 91 VAL A CA 1
ATOM 724 C C . VAL A 1 91 ? -6.129 -10.258 12.25 1 97.69 91 VAL A C 1
ATOM 726 O O . VAL A 1 91 ? -5.578 -11.156 11.609 1 97.69 91 VAL A O 1
ATOM 729 N N . ASP A 1 92 ? -6.473 -10.445 13.5 1 94.88 92 ASP A N 1
ATOM 730 C CA . ASP A 1 92 ? -5.832 -11.477 14.305 1 94.88 92 ASP A CA 1
ATOM 731 C C . ASP A 1 92 ? -6.68 -12.742 14.352 1 94.88 92 ASP A C 1
ATOM 733 O O . ASP A 1 92 ? -6.203 -13.805 14.766 1 94.88 92 ASP A O 1
ATOM 737 N N . SER A 1 93 ? -7.965 -12.672 14.016 1 95.5 93 SER A N 1
ATOM 738 C CA . SER A 1 93 ? -8.844 -13.828 14.148 1 95.5 93 SER A CA 1
ATOM 739 C C . SER A 1 93 ? -10.086 -13.688 13.281 1 95.5 93 SER A C 1
ATOM 741 O O . SER A 1 93 ? -10.383 -12.594 12.789 1 95.5 93 SER A O 1
ATOM 743 N N . GLU A 1 94 ? -10.734 -14.812 13.18 1 94.56 94 GLU A N 1
ATOM 744 C CA . GLU A 1 94 ? -12.023 -14.797 12.492 1 94.56 94 GLU A CA 1
ATOM 745 C C . GLU A 1 94 ? -13.031 -13.922 13.234 1 94.56 94 GLU A C 1
ATOM 747 O O . GLU A 1 94 ? -13.82 -13.211 12.609 1 94.56 94 GLU A O 1
ATOM 752 N N . GLU A 1 95 ? -13.047 -14.016 14.539 1 96.25 95 GLU A N 1
ATOM 753 C CA . GLU A 1 95 ? -13.953 -13.203 15.352 1 96.25 95 GLU A CA 1
ATOM 754 C C . GLU A 1 95 ? -13.734 -11.711 15.102 1 96.25 95 GLU A C 1
ATOM 756 O O . GLU A 1 95 ? -14.695 -10.953 15 1 96.25 95 GLU A O 1
ATOM 761 N N . GLU A 1 96 ? -12.477 -11.359 15 1 96.75 96 GLU A N 1
ATOM 762 C CA . GLU A 1 96 ? -12.164 -9.961 14.719 1 96.75 96 GLU A CA 1
ATOM 763 C C . GLU A 1 96 ? -12.641 -9.555 13.328 1 96.75 96 GLU A C 1
ATOM 765 O O . GLU A 1 96 ? -13.133 -8.438 13.133 1 96.75 96 GLU A O 1
ATOM 770 N N . LEU A 1 97 ? -12.43 -10.453 12.43 1 96.56 97 LEU A N 1
ATOM 771 C CA . LEU A 1 97 ? -12.883 -10.195 11.062 1 96.56 97 LEU A CA 1
ATOM 772 C C . LEU A 1 97 ? -14.391 -9.953 11.031 1 96.56 97 LEU A C 1
ATOM 774 O O . LEU A 1 97 ? -14.852 -9 10.398 1 96.56 97 LEU A O 1
ATOM 778 N N . LEU A 1 98 ? -15.156 -10.719 11.734 1 96.12 98 LEU A N 1
ATOM 779 C CA . LEU A 1 98 ? -16.609 -10.594 11.781 1 96.12 98 LEU A CA 1
ATOM 780 C C . LEU A 1 98 ? -17.016 -9.328 12.523 1 96.12 98 LEU A C 1
ATOM 782 O O . LEU A 1 98 ? -18.016 -8.68 12.164 1 96.12 98 LEU A O 1
ATOM 786 N N . ALA A 1 99 ? -16.281 -9.031 13.508 1 97.44 99 ALA A N 1
ATOM 787 C CA . ALA A 1 99 ? -16.547 -7.789 14.227 1 97.44 99 ALA A CA 1
ATOM 788 C C . ALA A 1 99 ? -16.359 -6.578 13.312 1 97.44 99 ALA A C 1
ATOM 790 O O . ALA A 1 99 ? -17.125 -5.617 13.383 1 97.44 99 ALA A O 1
ATOM 791 N N . TRP A 1 100 ? -15.359 -6.652 12.5 1 97.88 100 TRP A N 1
ATOM 792 C CA . TRP A 1 100 ? -15.117 -5.57 11.555 1 97.88 100 TRP A CA 1
ATOM 793 C C . TRP A 1 100 ? -16.25 -5.477 10.539 1 97.88 100 TRP A C 1
ATOM 795 O O . TRP A 1 100 ? -16.656 -4.379 10.156 1 97.88 100 TRP A O 1
ATOM 805 N N . LYS A 1 101 ? -16.672 -6.59 10.055 1 97.5 101 LYS A N 1
ATOM 806 C CA . LYS A 1 101 ? -17.812 -6.574 9.141 1 97.5 101 LYS A CA 1
ATOM 807 C C . LYS A 1 101 ? -19 -5.816 9.75 1 97.5 101 LYS A C 1
ATOM 809 O O . LYS A 1 101 ? -19.578 -4.941 9.102 1 97.5 101 LYS A O 1
ATOM 814 N N . GLU A 1 102 ? -19.297 -6.121 10.945 1 97.62 102 GLU A N 1
ATOM 815 C CA . GLU A 1 102 ? -20.422 -5.484 11.633 1 97.62 102 GLU A CA 1
ATOM 816 C C . GLU A 1 102 ? -20.188 -3.986 11.805 1 97.62 102 GLU A C 1
ATOM 818 O O . GLU A 1 102 ? -21.094 -3.18 11.562 1 97.62 102 GLU A O 1
ATOM 823 N N . ARG A 1 103 ? -19.016 -3.682 12.18 1 97.81 103 ARG A N 1
ATOM 824 C CA . ARG A 1 103 ? -18.703 -2.271 12.398 1 97.81 103 ARG A CA 1
ATOM 825 C C . ARG A 1 103 ? -18.828 -1.479 11.102 1 97.81 103 ARG A C 1
ATOM 827 O O . ARG A 1 103 ? -19.438 -0.41 11.07 1 97.81 103 ARG A O 1
ATOM 834 N N . LEU A 1 104 ? -18.188 -1.957 10.078 1 98.12 104 LEU A N 1
ATOM 835 C CA . LEU A 1 104 ? -18.219 -1.271 8.789 1 98.12 104 LEU A CA 1
ATOM 836 C C . LEU A 1 104 ? -19.656 -1.1 8.297 1 98.12 104 LEU A C 1
ATOM 838 O O . LEU A 1 104 ? -20.047 -0.003 7.895 1 98.12 104 LEU A O 1
ATOM 842 N N . GLU A 1 105 ? -20.438 -2.102 8.398 1 97.94 105 GLU A N 1
ATOM 843 C CA . GLU A 1 105 ? -21.828 -2.043 7.965 1 97.94 105 GLU A CA 1
ATOM 844 C C . GLU A 1 105 ? -22.625 -1.06 8.812 1 97.94 105 GLU A C 1
ATOM 846 O O . GLU A 1 105 ? -23.484 -0.346 8.305 1 97.94 105 GLU A O 1
ATOM 851 N N . SER A 1 106 ? -22.359 -1.033 10.047 1 97.56 106 SER A N 1
ATOM 852 C CA . SER A 1 106 ? -23.062 -0.125 10.945 1 97.56 106 SER A CA 1
ATOM 853 C C . SER A 1 106 ? -22.75 1.331 10.617 1 97.56 106 SER A C 1
ATOM 855 O O . SER A 1 106 ? -23.516 2.23 10.977 1 97.56 106 SER A O 1
ATOM 857 N N . HIS A 1 107 ? -21.641 1.534 9.992 1 97.62 107 HIS A N 1
ATOM 858 C CA . HIS A 1 107 ? -21.266 2.881 9.57 1 97.62 107 HIS A CA 1
ATOM 859 C C . HIS A 1 107 ? -21.672 3.146 8.125 1 97.62 107 HIS A C 1
ATOM 861 O O . HIS A 1 107 ? -21.219 4.121 7.52 1 97.62 107 HIS A O 1
ATOM 867 N N . GLY A 1 108 ? -22.359 2.193 7.562 1 97.44 108 GLY A N 1
ATOM 868 C CA . GLY A 1 108 ? -22.922 2.381 6.227 1 97.44 108 GLY A CA 1
ATOM 869 C C . GLY A 1 108 ? -21.953 1.99 5.125 1 97.44 108 GLY A C 1
ATOM 870 O O . GLY A 1 108 ? -22.156 2.336 3.961 1 97.44 108 GLY A O 1
ATOM 871 N N . VAL A 1 109 ? -20.875 1.331 5.477 1 97.81 109 VAL A N 1
ATOM 872 C CA . VAL A 1 109 ? -19.906 0.88 4.488 1 97.81 109 VAL A CA 1
ATOM 873 C C . VAL A 1 109 ? -20.328 -0.468 3.914 1 97.81 109 VAL A C 1
ATOM 875 O O . VAL A 1 109 ? -20.625 -1.402 4.664 1 97.81 109 VAL A O 1
ATOM 878 N N . GLU A 1 110 ? -20.453 -0.515 2.627 1 96.75 110 GLU A N 1
ATOM 879 C CA . GLU A 1 110 ? -20.719 -1.799 1.986 1 96.75 110 GLU A CA 1
ATOM 880 C C . GLU A 1 110 ? -19.516 -2.732 2.098 1 96.75 110 GLU A C 1
ATOM 882 O O . GLU A 1 110 ? -18.391 -2.332 1.821 1 96.75 110 GLU A O 1
ATOM 887 N N . VAL A 1 111 ? -19.828 -3.918 2.51 1 96.44 111 VAL A N 1
ATOM 888 C CA . VAL A 1 111 ? -18.766 -4.891 2.725 1 96.44 111 VAL A CA 1
ATOM 889 C C . VAL A 1 111 ? -19.031 -6.145 1.898 1 96.44 111 VAL A C 1
ATOM 891 O O . VAL A 1 111 ? -20.172 -6.629 1.846 1 96.44 111 VAL A O 1
ATOM 894 N N . ARG A 1 112 ? -18.016 -6.488 1.19 1 90.12 112 ARG A N 1
ATOM 895 C CA . ARG A 1 112 ? -18.047 -7.789 0.53 1 90.12 112 ARG A CA 1
ATOM 896 C C . ARG A 1 112 ? -17.234 -8.812 1.311 1 90.12 112 ARG A C 1
ATOM 898 O O . ARG A 1 112 ? -16.078 -8.547 1.684 1 90.12 112 ARG A O 1
ATOM 905 N N . GLY A 1 113 ? -17.734 -9.961 1.59 1 78.38 113 GLY A N 1
ATOM 906 C CA . GLY A 1 113 ? -17.078 -11.008 2.352 1 78.38 113 GLY A CA 1
ATOM 907 C C . GLY A 1 113 ? -18 -11.695 3.34 1 78.38 113 GLY A C 1
ATOM 908 O O . GLY A 1 113 ? -19.188 -11.359 3.43 1 78.38 113 GLY A O 1
ATOM 909 N N . VAL A 1 114 ? -17.5 -12.773 3.814 1 84.88 114 VAL A N 1
ATOM 910 C CA . VAL A 1 114 ? -16.141 -13.266 3.98 1 84.88 114 VAL A CA 1
ATOM 911 C C . VAL A 1 114 ? -15.773 -14.18 2.814 1 84.88 114 VAL A C 1
ATOM 913 O O . VAL A 1 114 ? -16.5 -15.133 2.512 1 84.88 114 VAL A O 1
ATOM 916 N N . VAL A 1 115 ? -14.555 -13.836 2.207 1 84.75 115 VAL A N 1
ATOM 917 C CA . VAL A 1 115 ? -14.07 -14.633 1.084 1 84.75 115 VAL A CA 1
ATOM 918 C C . VAL A 1 115 ? -12.891 -15.492 1.53 1 84.75 115 VAL A C 1
ATOM 920 O O . VAL A 1 115 ? -11.953 -14.984 2.156 1 84.75 115 VAL A O 1
ATOM 923 N N . ASP A 1 116 ? -12.961 -16.766 1.251 1 85.19 116 ASP A N 1
ATOM 924 C CA . ASP A 1 116 ? -11.859 -17.688 1.551 1 85.19 116 ASP A CA 1
ATOM 925 C C . ASP A 1 116 ? -10.906 -17.797 0.367 1 85.19 116 ASP A C 1
ATOM 927 O O . ASP A 1 116 ? -11.328 -18.062 -0.759 1 85.19 116 ASP A O 1
ATOM 931 N N . HIS A 1 117 ? -9.641 -17.547 0.682 1 85.12 117 HIS A N 1
ATOM 932 C CA . HIS A 1 117 ? -8.594 -17.703 -0.325 1 85.12 117 HIS A CA 1
ATOM 933 C C . HIS A 1 117 ? -7.746 -18.938 -0.048 1 85.12 117 HIS A C 1
ATOM 935 O O . HIS A 1 117 ? -6.754 -18.859 0.682 1 85.12 117 HIS A O 1
ATOM 941 N N . GLU A 1 118 ? -8.125 -20.062 -0.695 1 77.12 118 GLU A N 1
ATOM 942 C CA . GLU A 1 118 ? -7.41 -21.328 -0.691 1 77.12 118 GLU A CA 1
ATOM 943 C C . GLU A 1 118 ? -7.125 -21.797 0.733 1 77.12 118 GLU A C 1
ATOM 945 O O . GLU A 1 118 ? -6.074 -22.375 1.001 1 77.12 118 GLU A O 1
ATOM 950 N N . GLY A 1 119 ? -7.922 -21.375 1.634 1 82.75 119 GLY A N 1
ATOM 951 C CA . GLY A 1 119 ? -7.766 -21.828 3.012 1 82.75 119 GLY A CA 1
ATOM 952 C C . GLY A 1 119 ? -6.641 -21.109 3.742 1 82.75 119 GLY A C 1
ATOM 953 O O . GLY A 1 119 ? -6.316 -21.469 4.879 1 82.75 119 GLY A O 1
ATOM 954 N N . ILE A 1 120 ? -6.016 -20.266 3.09 1 88.88 120 ILE A N 1
ATOM 955 C CA . ILE A 1 120 ? -4.898 -19.531 3.688 1 88.88 120 ILE A CA 1
ATOM 956 C C . ILE A 1 120 ? -5.395 -18.234 4.301 1 88.88 120 ILE A C 1
ATOM 958 O O . ILE A 1 120 ? -5.066 -17.906 5.445 1 88.88 120 ILE A O 1
ATOM 962 N N . TRP A 1 121 ? -6.285 -17.531 3.561 1 92 121 TRP A N 1
ATOM 963 C CA . TRP A 1 121 ? -6.75 -16.219 4.012 1 92 121 TRP A CA 1
ATOM 964 C C . TRP A 1 121 ? -8.273 -16.156 4 1 92 121 TRP A C 1
ATOM 966 O O . TRP A 1 121 ? -8.922 -16.688 3.098 1 92 121 TRP A O 1
ATOM 976 N N . GLN A 1 122 ? -8.828 -15.523 5 1 95.31 122 GLN A N 1
ATOM 977 C CA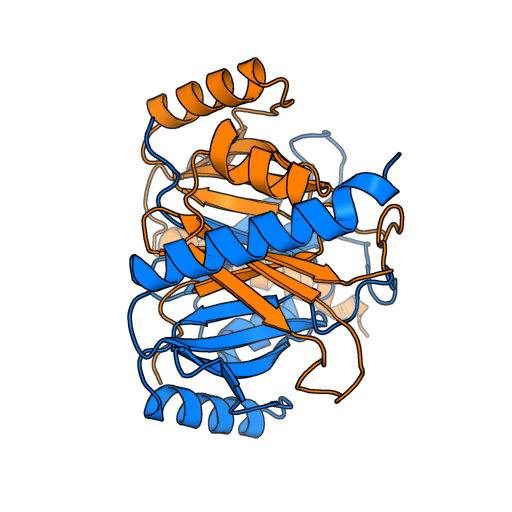 . GLN A 1 122 ? -10.203 -15.031 4.992 1 95.31 122 GLN A CA 1
ATOM 978 C C . GLN A 1 122 ? -10.25 -13.508 4.965 1 95.31 122 GLN A C 1
ATOM 980 O O . GLN A 1 122 ? -9.617 -12.852 5.785 1 95.31 122 GLN A O 1
ATOM 985 N N . SER A 1 123 ? -11.031 -13.039 4.031 1 95.62 123 SER A N 1
ATOM 986 C CA . SER A 1 123 ? -10.898 -11.602 3.781 1 95.62 123 SER A CA 1
ATOM 987 C C . SER A 1 123 ? -12.258 -10.922 3.715 1 95.62 123 SER A C 1
ATOM 989 O O . SER A 1 123 ? -13.234 -11.523 3.266 1 95.62 123 SER A O 1
ATOM 991 N N . LEU A 1 124 ? -12.328 -9.695 4.184 1 96.38 124 LEU A N 1
ATOM 992 C CA . LEU A 1 124 ? -13.375 -8.711 3.943 1 96.38 124 LEU A CA 1
ATOM 993 C C . LEU A 1 124 ? -12.875 -7.602 3.02 1 96.38 124 LEU A C 1
ATOM 995 O O . LEU A 1 124 ? -11.758 -7.098 3.191 1 96.38 124 LEU A O 1
ATOM 999 N N . TYR A 1 125 ? -13.734 -7.281 2.08 1 96.81 125 TYR A N 1
ATOM 1000 C CA . TYR A 1 125 ? -13.383 -6.188 1.183 1 96.81 125 TYR A CA 1
ATOM 1001 C C . TYR A 1 125 ? -14.359 -5.023 1.33 1 96.81 125 TYR A C 1
ATOM 1003 O O . TYR A 1 125 ? -15.562 -5.234 1.513 1 96.81 125 TYR A O 1
ATOM 1011 N N . PHE A 1 126 ? -13.883 -3.838 1.224 1 97.81 126 PHE A N 1
ATOM 1012 C CA . PHE A 1 126 ? -14.672 -2.613 1.257 1 97.81 126 PHE A CA 1
ATOM 1013 C C . PHE A 1 126 ? -13.898 -1.449 0.659 1 97.81 126 PHE A C 1
ATOM 1015 O O . PHE A 1 126 ? -12.727 -1.6 0.293 1 97.81 126 PHE A O 1
ATOM 1022 N N . PHE A 1 127 ? -14.594 -0.36 0.479 1 97.62 127 PHE A N 1
ATOM 1023 C CA . PHE A 1 127 ? -13.953 0.802 -0.124 1 97.62 127 PHE A CA 1
ATOM 1024 C C . PHE A 1 127 ? -13.883 1.96 0.866 1 97.62 127 PHE A C 1
ATOM 1026 O O . PHE A 1 127 ? -14.82 2.17 1.646 1 97.62 127 PHE A O 1
ATOM 1033 N N . ASP A 1 128 ? -12.75 2.674 0.808 1 97.69 128 ASP A N 1
ATOM 1034 C CA . ASP A 1 128 ? -12.711 3.922 1.565 1 97.69 128 ASP A CA 1
ATOM 1035 C C . ASP A 1 128 ? -13.344 5.066 0.772 1 97.69 128 ASP A C 1
ATOM 1037 O O . ASP A 1 128 ? -13.766 4.875 -0.371 1 97.69 128 ASP A O 1
ATOM 1041 N N . PRO A 1 129 ? -13.492 6.258 1.291 1 96.38 129 PRO A N 1
ATOM 1042 C CA . PRO A 1 129 ? -14.164 7.367 0.612 1 96.38 129 PRO A CA 1
ATOM 1043 C C . PRO A 1 129 ? -13.43 7.828 -0.643 1 96.38 129 PRO A C 1
ATOM 1045 O O . PRO A 1 129 ? -13.977 8.578 -1.45 1 96.38 129 PRO A O 1
ATOM 1048 N N . ASN A 1 130 ? -12.148 7.453 -0.794 1 95.44 130 ASN A N 1
ATOM 1049 C CA . ASN A 1 130 ? -11.352 7.844 -1.953 1 95.44 130 ASN A CA 1
ATOM 1050 C C . ASN A 1 130 ? -11.469 6.824 -3.082 1 95.44 130 ASN A C 1
ATOM 1052 O O . ASN A 1 130 ? -10.844 6.98 -4.133 1 95.44 130 ASN A O 1
ATOM 1056 N N . GLY A 1 131 ? -12.234 5.766 -2.85 1 94.44 131 GLY A N 1
ATOM 1057 C CA . GLY A 1 131 ? -12.391 4.727 -3.854 1 94.44 131 GLY A CA 1
ATOM 1058 C C . GLY A 1 131 ? -11.297 3.674 -3.803 1 94.44 131 GLY A C 1
ATOM 1059 O O . GLY A 1 131 ? -11.141 2.887 -4.738 1 94.44 131 GLY A O 1
ATOM 1060 N N . LEU A 1 132 ? -10.539 3.697 -2.803 1 96.06 132 LEU A N 1
ATOM 1061 C CA . LEU A 1 132 ? -9.531 2.662 -2.615 1 96.06 132 LEU A CA 1
ATOM 1062 C C . LEU A 1 132 ? -10.156 1.382 -2.076 1 96.06 132 LEU A C 1
ATOM 1064 O O . LEU A 1 132 ? -10.906 1.416 -1.097 1 96.06 132 LEU A O 1
ATOM 1068 N N . ARG A 1 133 ? -9.836 0.288 -2.703 1 97.19 133 ARG A N 1
ATOM 1069 C CA . ARG A 1 133 ? -10.289 -0.999 -2.18 1 97.19 133 ARG A CA 1
ATOM 1070 C C . ARG A 1 133 ? -9.391 -1.465 -1.036 1 97.19 133 ARG A C 1
ATOM 1072 O O . ARG A 1 133 ? -8.18 -1.614 -1.208 1 97.19 133 ARG A O 1
ATOM 1079 N N . LEU A 1 134 ? -10 -1.631 0.097 1 98.56 134 LEU A N 1
ATOM 1080 C CA . LEU A 1 134 ? -9.32 -2.133 1.285 1 98.56 134 LEU A CA 1
ATOM 1081 C C . LEU A 1 134 ? -9.727 -3.57 1.582 1 98.56 134 LEU A C 1
ATOM 1083 O O . LEU A 1 134 ? -10.828 -3.998 1.209 1 98.56 134 LEU A O 1
ATOM 1087 N N . GLU A 1 135 ? -8.812 -4.242 2.17 1 98.31 135 GLU A N 1
ATOM 1088 C CA . GLU A 1 135 ? -9.023 -5.633 2.561 1 98.31 135 GLU A CA 1
ATOM 1089 C C . GLU A 1 135 ? -8.562 -5.879 3.994 1 98.31 135 GLU A C 1
ATOM 1091 O O . GLU A 1 135 ? -7.426 -5.559 4.348 1 98.31 135 GLU A O 1
ATOM 1096 N N . PHE A 1 136 ? -9.461 -6.324 4.867 1 98.19 136 PHE A N 1
ATOM 1097 C CA . PHE A 1 136 ? -9.039 -6.953 6.113 1 98.19 136 PHE A CA 1
ATOM 1098 C C . PHE A 1 136 ? -8.914 -8.461 5.945 1 98.19 136 PHE A C 1
ATOM 1100 O O . PHE A 1 136 ? -9.828 -9.109 5.434 1 98.19 136 PHE A O 1
ATOM 1107 N N . THR A 1 137 ? -7.746 -8.961 6.363 1 97.62 137 THR A N 1
ATOM 1108 C CA . THR A 1 137 ? -7.492 -10.375 6.113 1 97.62 137 THR A CA 1
ATOM 1109 C C . THR A 1 137 ? -7.004 -11.07 7.383 1 97.62 137 THR A C 1
ATOM 1111 O O . THR A 1 137 ? -6.203 -10.508 8.133 1 97.62 137 THR A O 1
ATOM 1114 N N . TRP A 1 138 ? -7.578 -12.211 7.66 1 97.19 138 TRP A N 1
ATOM 1115 C CA . TRP A 1 138 ? -7.07 -13.148 8.656 1 97.19 138 TRP A CA 1
ATOM 1116 C C . TRP A 1 138 ? -6.289 -14.281 8 1 97.19 138 TRP A C 1
ATOM 1118 O O . TRP A 1 138 ? -6.863 -15.102 7.285 1 97.19 138 TRP A O 1
ATOM 1128 N N . GLN A 1 139 ? -4.992 -14.188 8.125 1 96.31 139 GLN A N 1
ATOM 1129 C CA . GLN A 1 139 ? -4.148 -15.266 7.629 1 96.31 139 GLN A CA 1
ATOM 1130 C C . GLN A 1 139 ? -4.141 -16.453 8.594 1 96.31 139 GLN A C 1
ATOM 1132 O O . GLN A 1 139 ? -3.562 -16.375 9.68 1 96.31 139 GLN A O 1
ATOM 1137 N N . ARG A 1 140 ? -4.602 -17.547 8.203 1 94.5 140 ARG A N 1
ATOM 1138 C CA . ARG A 1 140 ? -4.883 -18.703 9.062 1 94.5 140 ARG A CA 1
ATOM 1139 C C . ARG A 1 140 ? -3.609 -19.484 9.367 1 94.5 140 ARG A C 1
ATOM 1141 O O . ARG A 1 140 ? -3.551 -20.234 10.344 1 94.5 140 ARG A O 1
ATOM 1148 N N . ARG A 1 141 ? -2.678 -19.391 8.555 1 93.25 141 ARG A N 1
ATOM 1149 C CA . ARG A 1 141 ? -1.383 -20.047 8.719 1 93.25 141 ARG A CA 1
ATOM 1150 C C . ARG A 1 141 ? -0.286 -19.281 7.992 1 93.25 141 ARG A C 1
ATOM 1152 O O . ARG A 1 141 ? -0.563 -18.531 7.043 1 93.25 141 ARG A O 1
ATOM 1159 N N . PRO A 1 142 ? 0.947 -19.484 8.469 1 93.31 142 PRO A N 1
ATOM 1160 C CA . PRO A 1 142 ? 2.045 -18.859 7.723 1 93.31 142 PRO A CA 1
ATOM 1161 C C . PRO A 1 142 ? 2.232 -19.484 6.336 1 93.31 142 PRO A C 1
ATOM 1163 O O . PRO A 1 142 ? 1.806 -20.609 6.098 1 93.31 142 PRO A O 1
ATOM 1166 N N . LEU A 1 143 ? 2.742 -18.672 5.469 1 96.12 143 LEU A N 1
ATOM 1167 C CA . LEU A 1 143 ? 3.182 -19.219 4.195 1 96.12 143 LEU A 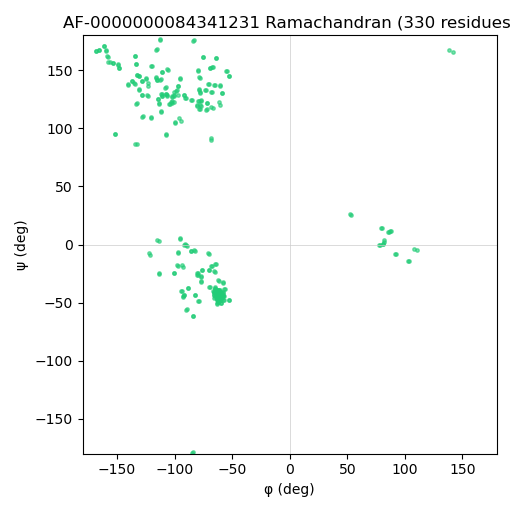CA 1
ATOM 1168 C C . LEU A 1 143 ? 4.434 -20.078 4.375 1 96.12 143 LEU A C 1
ATOM 1170 O O . LEU A 1 143 ? 5.328 -19.719 5.141 1 96.12 143 LEU A O 1
ATOM 1174 N N . THR A 1 144 ? 4.457 -21.203 3.701 1 96.56 144 THR A N 1
ATOM 1175 C CA . THR A 1 144 ? 5.504 -22.203 3.906 1 96.56 144 THR A CA 1
ATOM 1176 C C . THR A 1 144 ? 6.383 -22.328 2.666 1 96.56 144 THR A C 1
ATOM 1178 O O . THR A 1 144 ? 6.109 -21.703 1.641 1 96.56 144 THR A O 1
ATOM 1181 N N . GLU A 1 145 ? 7.398 -23.172 2.844 1 97.81 145 GLU A N 1
ATOM 1182 C CA . GLU A 1 145 ? 8.25 -23.5 1.703 1 97.81 145 GLU A CA 1
ATOM 1183 C C . GLU A 1 145 ? 7.457 -24.172 0.588 1 97.81 145 GLU A C 1
ATOM 1185 O O . GLU A 1 145 ? 7.75 -23.969 -0.593 1 97.81 145 GLU A O 1
ATOM 1190 N N . ASP A 1 146 ? 6.445 -24.906 0.973 1 97.38 146 ASP A N 1
ATOM 1191 C CA . ASP A 1 146 ? 5.594 -25.531 -0.036 1 97.38 146 ASP A CA 1
ATOM 1192 C C . ASP A 1 146 ? 4.836 -24.469 -0.84 1 97.38 146 ASP A C 1
ATOM 1194 O O . ASP A 1 146 ? 4.668 -24.609 -2.053 1 97.38 146 ASP A O 1
ATOM 1198 N N . ASP A 1 147 ? 4.355 -23.453 -0.161 1 97.56 147 ASP A N 1
ATOM 1199 C CA . ASP A 1 147 ? 3.703 -22.344 -0.859 1 97.56 147 ASP A CA 1
ATOM 1200 C C . ASP A 1 147 ? 4.656 -21.672 -1.844 1 97.56 147 ASP A C 1
ATOM 1202 O O . ASP A 1 147 ? 4.27 -21.344 -2.969 1 97.56 147 ASP A O 1
ATOM 1206 N N . HIS A 1 148 ? 5.891 -21.516 -1.391 1 98.19 148 HIS A N 1
ATOM 1207 C CA . HIS A 1 148 ? 6.926 -20.938 -2.242 1 98.19 148 HIS A CA 1
ATOM 1208 C C . HIS A 1 148 ? 7.172 -21.812 -3.473 1 98.19 148 HIS A C 1
ATOM 1210 O O . HIS A 1 148 ? 7.168 -21.312 -4.598 1 98.19 148 HIS A O 1
ATOM 1216 N N . ARG A 1 149 ? 7.344 -23.078 -3.311 1 98.38 149 ARG A N 1
ATOM 1217 C CA . ARG A 1 149 ? 7.652 -24 -4.406 1 98.38 149 ARG A CA 1
ATOM 1218 C C . ARG A 1 149 ? 6.516 -24.031 -5.422 1 98.38 149 ARG A C 1
ATOM 1220 O O . ARG A 1 149 ? 6.75 -23.938 -6.629 1 98.38 149 ARG A O 1
ATOM 1227 N N . ARG A 1 150 ? 5.32 -24.188 -4.914 1 97.69 150 ARG A N 1
ATOM 1228 C CA . ARG A 1 150 ? 4.16 -24.188 -5.797 1 97.69 150 ARG A CA 1
ATOM 1229 C C . ARG A 1 150 ? 4.043 -22.875 -6.551 1 97.69 150 ARG A C 1
ATOM 1231 O O . ARG A 1 150 ? 3.75 -22.859 -7.746 1 97.69 150 ARG A O 1
ATOM 1238 N N . GLY A 1 151 ? 4.234 -21.75 -5.805 1 98.38 151 GLY A N 1
ATOM 1239 C CA . GLY A 1 151 ? 4.211 -20.438 -6.438 1 98.38 151 GLY A CA 1
ATOM 1240 C C . GLY A 1 151 ? 5.234 -20.297 -7.547 1 98.38 151 GLY A C 1
ATOM 1241 O O . GLY A 1 151 ? 4.926 -19.766 -8.617 1 98.38 151 GLY A O 1
ATOM 1242 N N . GLU A 1 152 ? 6.438 -20.766 -7.293 1 98.69 152 GLU A N 1
ATOM 1243 C CA . GLU A 1 152 ? 7.496 -20.719 -8.297 1 98.69 152 GLU A CA 1
ATOM 1244 C C . GLU A 1 152 ? 7.105 -21.484 -9.555 1 98.69 152 GLU A C 1
ATOM 1246 O O . GLU A 1 152 ? 7.332 -21 -10.672 1 98.69 152 GLU A O 1
ATOM 1251 N N . GLU A 1 153 ? 6.523 -22.578 -9.367 1 98.62 153 GLU A N 1
ATOM 1252 C CA . GLU A 1 153 ? 6.082 -23.375 -10.5 1 98.62 153 GLU A CA 1
ATOM 1253 C C . GLU A 1 153 ? 5.02 -22.641 -11.312 1 98.62 153 GLU A C 1
ATOM 1255 O O . GLU A 1 153 ? 5.074 -22.625 -12.547 1 98.62 153 GLU A O 1
ATOM 1260 N N . LEU A 1 154 ? 4.066 -22.094 -10.648 1 98.38 154 LEU A N 1
ATOM 1261 C CA . LEU A 1 154 ? 2.998 -21.359 -11.32 1 98.38 154 LEU A CA 1
ATOM 1262 C C . LEU A 1 154 ? 3.555 -20.172 -12.102 1 98.38 154 LEU A C 1
ATOM 1264 O O . LEU A 1 154 ? 3.133 -19.906 -13.227 1 98.38 154 LEU A O 1
ATOM 1268 N N . VAL A 1 155 ? 4.492 -19.469 -11.5 1 98.62 155 VAL A N 1
ATOM 1269 C CA . VAL A 1 155 ? 5.078 -18.297 -12.141 1 98.62 155 VAL A CA 1
ATOM 1270 C C . VAL A 1 155 ? 5.844 -18.703 -13.391 1 98.62 155 VAL A C 1
ATOM 1272 O O . VAL A 1 155 ? 5.688 -18.109 -14.453 1 98.62 155 VAL A O 1
ATOM 1275 N N . GLN A 1 156 ? 6.633 -19.75 -13.273 1 98.19 156 GLN A N 1
ATOM 1276 C CA . GLN A 1 156 ? 7.406 -20.219 -14.422 1 98.19 156 GLN A CA 1
ATOM 1277 C C . GLN A 1 156 ? 6.492 -20.688 -15.539 1 98.19 156 GLN A C 1
ATOM 1279 O O . GLN A 1 156 ? 6.758 -20.438 -16.719 1 98.19 156 GLN A O 1
ATOM 1284 N N . GLN A 1 157 ? 5.457 -21.391 -15.203 1 98 157 GLN A N 1
ATOM 1285 C CA . GLN A 1 157 ? 4.48 -21.828 -16.188 1 98 157 GLN A CA 1
ATOM 1286 C C . GLN A 1 157 ? 3.834 -20.625 -16.891 1 98 157 GLN A C 1
ATOM 1288 O O . GLN A 1 157 ? 3.688 -20.625 -18.125 1 98 157 GLN A O 1
ATOM 1293 N N . TRP A 1 158 ? 3.43 -19.688 -16.094 1 98 158 TRP A N 1
ATOM 1294 C CA . TRP A 1 158 ? 2.795 -18.484 -16.641 1 98 158 TRP A CA 1
ATOM 1295 C C . TRP A 1 158 ? 3.729 -17.766 -17.609 1 98 158 TRP A C 1
ATOM 1297 O O . TRP A 1 158 ? 3.316 -17.391 -18.703 1 98 158 TRP A O 1
ATOM 1307 N N . ILE A 1 159 ? 4.996 -17.594 -17.219 1 97.5 159 ILE A N 1
ATOM 1308 C CA . ILE A 1 159 ? 5.984 -16.922 -18.047 1 97.5 159 ILE A CA 1
ATOM 1309 C C . ILE A 1 159 ? 6.191 -17.688 -19.344 1 97.5 159 ILE A C 1
ATOM 1311 O O . ILE A 1 159 ? 6.23 -17.094 -20.438 1 97.5 159 ILE A O 1
ATOM 1315 N N . ALA A 1 160 ? 6.289 -18.969 -19.266 1 97.06 160 ALA A N 1
ATOM 1316 C CA . ALA A 1 160 ? 6.484 -19.812 -20.438 1 97.06 160 ALA A CA 1
ATOM 1317 C C . ALA A 1 160 ? 5.312 -19.672 -21.406 1 97.06 160 ALA A C 1
ATOM 1319 O O . ALA A 1 160 ? 5.504 -19.672 -22.625 1 97.06 160 ALA A O 1
ATOM 1320 N N . GLU A 1 161 ? 4.129 -19.578 -20.875 1 95.56 161 GLU A N 1
ATOM 1321 C CA . GLU A 1 161 ? 2.908 -19.531 -21.672 1 95.56 161 GLU A CA 1
ATOM 1322 C C . GLU A 1 161 ? 2.723 -18.156 -22.312 1 95.56 161 GLU A C 1
ATOM 1324 O O . GLU A 1 161 ? 1.972 -18.016 -23.281 1 95.56 161 GLU A O 1
ATOM 1329 N N . HIS A 1 162 ? 3.346 -17.141 -21.75 1 91.38 162 HIS A N 1
ATOM 1330 C CA . HIS A 1 162 ? 3.043 -15.781 -22.188 1 91.38 162 HIS A CA 1
ATOM 1331 C C . HIS A 1 162 ? 4.293 -15.07 -22.688 1 91.38 162 HIS A C 1
ATOM 1333 O O . HIS A 1 162 ? 4.262 -13.867 -22.984 1 91.38 162 HIS A O 1
ATOM 1339 N N . SER A 1 163 ? 5.582 -15.594 -22.578 1 77.81 163 SER A N 1
ATOM 1340 C CA . SER A 1 163 ? 6.84 -15.023 -23.047 1 77.81 163 SER A CA 1
ATOM 1341 C C . SER A 1 163 ? 6.793 -14.75 -24.547 1 77.81 163 SER A C 1
ATOM 1343 O O . SER A 1 163 ? 7.461 -13.836 -25.031 1 77.81 163 SER A O 1
ATOM 1345 N N . ASP A 1 164 ? 6.184 -15.609 -25.25 1 61.88 164 ASP A N 1
ATOM 1346 C CA . ASP A 1 164 ? 6.246 -15.469 -26.703 1 61.88 164 ASP A CA 1
ATOM 1347 C C . ASP A 1 164 ? 5.449 -14.258 -27.188 1 61.88 164 ASP A C 1
ATOM 1349 O O . ASP A 1 164 ? 5.578 -13.836 -28.328 1 61.88 164 ASP A O 1
ATOM 1353 N N . VAL A 1 165 ? 4.52 -13.742 -26.5 1 47.06 165 VAL A N 1
ATOM 1354 C CA . VAL A 1 165 ? 3.645 -12.703 -27.031 1 47.06 165 VAL A CA 1
ATOM 1355 C C . VAL A 1 165 ? 4.379 -11.367 -27.047 1 47.06 165 VAL A C 1
ATOM 1357 O O . VAL A 1 165 ? 3.844 -10.359 -27.531 1 47.06 165 VAL A O 1
ATOM 1360 N N . SER A 1 166 ? 5.301 -11.102 -26.125 1 40.31 166 SER A N 1
ATOM 1361 C CA . SER A 1 166 ? 5.969 -9.82 -26.328 1 40.31 166 SER A CA 1
ATOM 1362 C C . SER A 1 166 ? 6.883 -9.867 -27.547 1 40.31 166 SER A C 1
ATOM 1364 O O . SER A 1 166 ? 7.594 -8.898 -27.828 1 40.31 166 SER A O 1
ATOM 1366 N N . ALA A 1 167 ? 7.129 -11.023 -28.203 1 35.19 167 ALA A N 1
ATOM 1367 C CA . ALA A 1 167 ? 7.871 -10.875 -29.453 1 35.19 167 ALA A CA 1
ATOM 1368 C C . ALA A 1 167 ? 6.969 -10.344 -30.578 1 35.19 167 ALA A C 1
ATOM 1370 O O . ALA A 1 167 ? 5.797 -10.719 -30.656 1 35.19 167 ALA A O 1
ATOM 1371 N N . MET B 1 1 ? -12.688 -2.727 19.797 1 86.62 1 MET B N 1
ATOM 1372 C CA . MET B 1 1 ? -12.148 -3.49 18.672 1 86.62 1 MET B CA 1
ATOM 1373 C C . MET B 1 1 ? -10.727 -3.055 18.359 1 86.62 1 MET B C 1
ATOM 1375 O O . MET B 1 1 ? -10.422 -1.861 18.359 1 86.62 1 MET B O 1
ATOM 1379 N N . ARG B 1 2 ? -9.906 -4.09 18.172 1 92.38 2 ARG B N 1
ATOM 1380 C CA . ARG B 1 2 ? -8.516 -3.762 17.859 1 92.38 2 ARG B CA 1
ATOM 1381 C C . ARG B 1 2 ? -8.359 -3.35 16.406 1 92.38 2 ARG B C 1
ATOM 1383 O O . ARG B 1 2 ? -8.984 -3.934 15.516 1 92.38 2 ARG B O 1
ATOM 1390 N N . ILE B 1 3 ? -7.488 -2.391 16.172 1 96.06 3 ILE B N 1
ATOM 1391 C CA . ILE B 1 3 ? -7.227 -1.98 14.805 1 96.06 3 ILE B CA 1
ATOM 1392 C C . ILE B 1 3 ? -6.363 -3.029 14.109 1 96.06 3 ILE B C 1
ATOM 1394 O O . ILE B 1 3 ? -5.715 -3.846 14.766 1 96.06 3 ILE B O 1
ATOM 1398 N N . PRO B 1 4 ? -6.344 -3.016 12.773 1 97.06 4 PRO B N 1
ATOM 1399 C CA . PRO B 1 4 ? -5.477 -3.957 12.062 1 97.06 4 PRO B CA 1
ATOM 1400 C C . PRO B 1 4 ? -4.016 -3.861 12.508 1 97.06 4 PRO B C 1
ATOM 1402 O O . PRO B 1 4 ? -3.525 -2.768 12.789 1 97.06 4 PRO B O 1
ATOM 1405 N N . GLN B 1 5 ? -3.332 -4.93 12.453 1 97.25 5 GLN B N 1
ATOM 1406 C CA . GLN B 1 5 ? -2.004 -5.051 13.047 1 97.25 5 GLN B CA 1
ATOM 1407 C C . GLN B 1 5 ? -0.935 -4.477 12.117 1 97.25 5 GLN B C 1
ATOM 1409 O O . GLN B 1 5 ? 0.018 -3.844 12.578 1 97.25 5 GLN B O 1
ATOM 1414 N N . SER B 1 6 ? -1.04 -4.781 10.883 1 98.25 6 SER B N 1
ATOM 1415 C CA . SER B 1 6 ? -0.018 -4.488 9.883 1 98.25 6 SER B CA 1
ATOM 1416 C C . SER B 1 6 ? -0.55 -4.699 8.469 1 98.25 6 SER B C 1
ATOM 1418 O O . SER B 1 6 ? -1.653 -5.219 8.289 1 98.25 6 SER B O 1
ATOM 1420 N N . PHE B 1 7 ? 0.173 -4.219 7.52 1 98.62 7 PHE B N 1
ATOM 1421 C CA . PHE B 1 7 ? -0.135 -4.605 6.148 1 98.62 7 PHE B CA 1
ATOM 1422 C C . PHE B 1 7 ? 0.105 -6.094 5.938 1 98.62 7 PHE B C 1
ATOM 1424 O O . PHE B 1 7 ? 1.061 -6.656 6.477 1 98.62 7 PHE B O 1
ATOM 1431 N N . ASN B 1 8 ? -0.789 -6.734 5.25 1 98.38 8 ASN B N 1
ATOM 1432 C CA . ASN B 1 8 ? -0.547 -8.086 4.746 1 98.38 8 ASN B CA 1
ATOM 1433 C C . ASN B 1 8 ? 0.077 -8.055 3.354 1 98.38 8 ASN B C 1
ATOM 1435 O O . ASN B 1 8 ? 1.144 -8.633 3.135 1 98.38 8 ASN B O 1
ATOM 1439 N N . HIS B 1 9 ? -0.622 -7.387 2.457 1 98.62 9 HIS B N 1
ATOM 1440 C CA . HIS B 1 9 ? -0.063 -7.191 1.124 1 98.62 9 HIS B CA 1
ATOM 1441 C C . HIS B 1 9 ? -0.679 -5.977 0.439 1 98.62 9 HIS B C 1
ATOM 1443 O O . HIS B 1 9 ? -1.757 -5.52 0.826 1 98.62 9 HIS B O 1
ATOM 1449 N N . VAL B 1 10 ? 0.054 -5.457 -0.495 1 98.81 10 VAL B N 1
ATOM 1450 C CA . VAL B 1 10 ? -0.395 -4.43 -1.427 1 98.81 10 VAL B CA 1
ATOM 1451 C C . VAL B 1 10 ? -0.448 -5 -2.842 1 98.81 10 VAL B C 1
ATOM 1453 O O . VAL B 1 10 ? 0.568 -5.453 -3.375 1 98.81 10 VAL B O 1
ATOM 1456 N N . ALA B 1 11 ? -1.654 -4.941 -3.449 1 98.5 11 ALA B N 1
ATOM 1457 C CA . ALA B 1 11 ? -1.853 -5.578 -4.75 1 98.5 11 ALA B CA 1
ATOM 1458 C C . ALA B 1 11 ? -1.974 -4.535 -5.859 1 98.5 11 ALA B C 1
ATOM 1460 O O . ALA B 1 11 ? -2.736 -3.576 -5.734 1 98.5 11 ALA B O 1
ATOM 1461 N N . MET B 1 12 ? -1.207 -4.734 -6.898 1 97.69 12 MET B N 1
ATOM 1462 C CA . MET B 1 12 ? -1.144 -3.848 -8.055 1 97.69 12 MET B CA 1
ATOM 1463 C C . MET B 1 12 ? -1.183 -4.645 -9.352 1 97.69 12 MET B C 1
ATOM 1465 O O . MET B 1 12 ? -0.94 -5.855 -9.352 1 97.69 12 MET B O 1
ATOM 1469 N N . PRO B 1 13 ? -1.49 -3.996 -10.422 1 96.88 13 PRO B N 1
ATOM 1470 C CA . PRO B 1 13 ? -1.428 -4.695 -11.711 1 96.88 13 PRO B CA 1
ATOM 1471 C C . PRO B 1 13 ? -0.007 -4.801 -12.258 1 96.88 13 PRO B C 1
ATOM 1473 O O . PRO B 1 13 ? 0.852 -3.982 -11.914 1 96.88 13 PRO B O 1
ATOM 1476 N N . THR B 1 14 ? 0.276 -5.809 -12.977 1 97 14 THR B N 1
ATOM 1477 C CA . THR B 1 14 ? 1.453 -5.902 -13.836 1 97 14 THR B CA 1
ATOM 1478 C C . THR B 1 14 ? 1.069 -6.375 -15.234 1 97 14 THR B C 1
ATOM 1480 O O . THR B 1 14 ? 0.139 -7.168 -15.391 1 97 14 THR B O 1
ATOM 1483 N N . ASN B 1 15 ? 1.783 -5.852 -16.234 1 94.81 15 ASN B N 1
ATOM 1484 C CA . ASN B 1 15 ? 1.573 -6.285 -17.609 1 94.81 15 ASN B CA 1
ATOM 1485 C C . ASN B 1 15 ? 2.588 -7.348 -18.031 1 94.81 15 ASN B C 1
ATOM 1487 O O . ASN B 1 15 ? 2.512 -7.891 -19.141 1 94.81 15 ASN B O 1
ATOM 1491 N N . ASN B 1 16 ? 3.531 -7.586 -17.172 1 96.44 16 ASN B N 1
ATOM 1492 C CA . ASN B 1 16 ? 4.641 -8.469 -17.531 1 96.44 16 ASN B CA 1
ATOM 1493 C C . ASN B 1 16 ? 5.219 -9.156 -16.297 1 96.44 16 ASN B C 1
ATOM 1495 O O . ASN B 1 16 ? 6.133 -8.633 -15.656 1 96.44 16 ASN B O 1
ATOM 1499 N N . THR B 1 17 ? 4.738 -10.359 -16.062 1 98.06 17 THR B N 1
ATOM 1500 C CA . THR B 1 17 ? 5.148 -11.117 -14.875 1 98.06 17 THR B CA 1
ATOM 1501 C C . THR B 1 17 ? 6.645 -11.414 -14.922 1 98.06 17 THR B C 1
ATOM 1503 O O . THR B 1 17 ? 7.332 -11.328 -13.898 1 98.06 17 THR B O 1
ATOM 1506 N N . ALA B 1 18 ? 7.148 -11.727 -16.078 1 98.38 18 ALA B N 1
ATOM 1507 C CA . ALA B 1 18 ? 8.562 -12.062 -16.203 1 98.38 18 ALA B CA 1
ATOM 1508 C C . ALA B 1 18 ? 9.445 -10.898 -15.742 1 98.38 18 ALA B C 1
ATOM 1510 O O . ALA B 1 18 ? 10.352 -11.078 -14.93 1 98.38 18 ALA B O 1
ATOM 1511 N N . GLU B 1 19 ? 9.172 -9.711 -16.266 1 97.88 19 GLU B N 1
ATOM 1512 C CA . GLU B 1 19 ? 9.938 -8.523 -15.914 1 97.88 19 GLU B CA 1
ATOM 1513 C C . GLU B 1 19 ? 9.758 -8.172 -14.445 1 97.88 19 GLU B C 1
ATOM 1515 O O . GLU B 1 19 ? 10.719 -7.84 -13.75 1 97.88 19 GLU B O 1
ATOM 1520 N N . THR B 1 20 ? 8.539 -8.266 -13.953 1 98.38 20 THR B N 1
ATOM 1521 C CA . THR B 1 20 ? 8.242 -7.977 -12.555 1 98.38 20 THR B CA 1
ATOM 1522 C C . THR B 1 20 ? 8.961 -8.953 -11.633 1 98.38 20 THR B C 1
ATOM 1524 O O . THR B 1 20 ? 9.586 -8.547 -10.648 1 98.38 20 THR B O 1
ATOM 1527 N N . TYR B 1 21 ? 8.867 -10.195 -11.992 1 98.69 21 TYR B N 1
ATOM 1528 C CA . TYR B 1 21 ? 9.523 -11.242 -11.227 1 98.69 21 TYR B CA 1
ATOM 1529 C C . TYR B 1 21 ? 11.023 -10.992 -11.125 1 98.69 21 TYR B C 1
ATOM 1531 O O . TYR B 1 21 ? 11.602 -11.055 -10.039 1 98.69 21 TYR B O 1
ATOM 1539 N N . ARG B 1 22 ? 11.648 -10.703 -12.203 1 98.31 22 ARG B N 1
ATOM 1540 C CA . ARG B 1 22 ? 13.086 -10.461 -12.234 1 98.31 22 ARG B CA 1
ATOM 1541 C C . ARG B 1 22 ? 13.453 -9.25 -11.375 1 98.31 22 ARG B C 1
ATOM 1543 O O . ARG B 1 22 ? 14.422 -9.297 -10.625 1 98.31 22 ARG B O 1
ATOM 1550 N N . PHE B 1 23 ? 12.703 -8.203 -11.484 1 98.81 23 PHE B N 1
ATOM 1551 C CA . PHE B 1 23 ? 12.992 -6.992 -10.727 1 98.81 23 PHE B CA 1
ATOM 1552 C C . PHE B 1 23 ? 12.906 -7.262 -9.227 1 98.81 23 PHE B C 1
ATOM 1554 O O . PHE B 1 23 ? 13.828 -6.926 -8.477 1 98.81 23 PHE B O 1
ATOM 1561 N N . TYR B 1 24 ? 11.875 -7.863 -8.742 1 98.81 24 TYR B N 1
ATOM 1562 C CA . TYR B 1 24 ? 11.633 -8.008 -7.309 1 98.81 24 TYR B CA 1
ATOM 1563 C C . TYR B 1 24 ? 12.508 -9.102 -6.715 1 98.81 24 TYR B C 1
ATOM 1565 O O . TYR B 1 24 ? 12.898 -9.023 -5.547 1 98.81 24 TYR B O 1
ATOM 1573 N N . THR B 1 25 ? 12.906 -10.102 -7.539 1 98.31 25 THR B N 1
ATOM 1574 C CA . THR B 1 25 ? 13.703 -11.18 -6.973 1 98.31 25 THR B CA 1
ATOM 1575 C C . THR B 1 25 ? 15.195 -10.906 -7.16 1 98.31 25 THR B C 1
ATOM 1577 O O . THR B 1 25 ? 15.992 -11.125 -6.246 1 98.31 25 THR B O 1
ATOM 1580 N N . GLU B 1 26 ? 15.562 -10.383 -8.297 1 97.62 26 GLU B N 1
ATOM 1581 C CA . GLU B 1 26 ? 16.984 -10.234 -8.594 1 97.62 26 GLU B CA 1
ATOM 1582 C C . GLU B 1 26 ? 17.484 -8.852 -8.172 1 97.62 26 GLU B C 1
ATOM 1584 O O . GLU B 1 26 ? 18.562 -8.734 -7.586 1 97.62 26 GLU B O 1
ATOM 1589 N N . VAL B 1 27 ? 16.766 -7.84 -8.469 1 98.06 27 VAL B N 1
ATOM 1590 C CA . VAL B 1 27 ? 17.203 -6.488 -8.148 1 98.06 27 VAL B CA 1
ATOM 1591 C C . VAL B 1 27 ? 16.953 -6.191 -6.672 1 98.06 27 VAL B C 1
ATOM 1593 O O . VAL B 1 27 ? 17.859 -5.777 -5.949 1 98.06 27 VAL B O 1
ATOM 1596 N N . LEU B 1 28 ? 15.711 -6.492 -6.16 1 98.25 28 LEU B N 1
ATOM 1597 C CA . LEU B 1 28 ? 15.375 -6.117 -4.793 1 98.25 28 LEU B CA 1
ATOM 1598 C C . LEU B 1 28 ? 15.664 -7.262 -3.828 1 98.25 28 LEU B C 1
ATOM 1600 O O . LEU B 1 28 ? 15.727 -7.055 -2.613 1 98.25 28 LEU B O 1
ATOM 1604 N N . GLY B 1 29 ? 15.797 -8.438 -4.336 1 97.75 29 GLY B N 1
ATOM 1605 C CA . GLY B 1 29 ? 16.141 -9.578 -3.494 1 97.75 29 GLY B CA 1
ATOM 1606 C C . GLY B 1 29 ? 14.969 -10.133 -2.725 1 97.75 29 GLY B C 1
ATOM 1607 O O . GLY B 1 29 ? 15.141 -10.875 -1.757 1 97.75 29 GLY B O 1
ATOM 1608 N N . PHE B 1 30 ? 13.75 -9.758 -3.086 1 98.38 30 PHE B N 1
ATOM 1609 C CA . PHE B 1 30 ? 12.586 -10.32 -2.426 1 98.38 30 PHE B CA 1
ATOM 1610 C C . PHE B 1 30 ? 12.422 -11.797 -2.789 1 98.38 30 PHE B C 1
ATOM 1612 O O . PHE B 1 30 ? 12.859 -12.227 -3.857 1 98.38 30 PHE B O 1
ATOM 1619 N N . ARG B 1 31 ? 11.828 -12.484 -1.882 1 97.94 31 ARG B N 1
ATOM 1620 C CA . ARG B 1 31 ? 11.445 -13.859 -2.16 1 97.94 31 ARG B CA 1
ATOM 1621 C C . ARG B 1 31 ? 9.984 -13.945 -2.586 1 97.94 31 ARG B C 1
ATOM 1623 O O . ARG B 1 31 ? 9.117 -13.289 -2.002 1 97.94 31 ARG B O 1
ATOM 1630 N N . LEU B 1 32 ? 9.711 -14.742 -3.619 1 98.75 32 LEU B N 1
ATOM 1631 C CA . LEU B 1 32 ? 8.328 -15.117 -3.887 1 98.75 32 LEU B CA 1
ATOM 1632 C C . LEU B 1 32 ? 7.789 -16.031 -2.783 1 98.75 32 LEU B C 1
ATOM 1634 O O . LEU B 1 32 ? 8.312 -17.125 -2.564 1 98.75 32 LEU B O 1
ATOM 1638 N N . LEU B 1 33 ? 6.82 -15.609 -2.123 1 98.38 33 LEU B N 1
ATOM 1639 C CA . LEU B 1 33 ? 6.289 -16.406 -1.019 1 98.38 33 LEU B CA 1
ATOM 1640 C C . LEU B 1 33 ? 5.219 -17.375 -1.511 1 98.38 33 LEU B C 1
ATOM 1642 O O . LEU B 1 33 ? 5.078 -18.469 -0.973 1 98.38 33 LEU B O 1
ATOM 1646 N N . SER B 1 34 ? 4.441 -16.891 -2.461 1 97.94 34 SER B N 1
ATOM 1647 C CA . SER B 1 34 ? 3.352 -17.688 -3.014 1 97.94 34 SER B CA 1
ATOM 1648 C C . SER B 1 34 ? 2.824 -17.078 -4.309 1 97.94 34 SER B C 1
ATOM 1650 O O . SER B 1 34 ? 3.209 -15.961 -4.68 1 97.94 34 SER B O 1
ATOM 1652 N N . ALA B 1 35 ? 2.041 -17.828 -5.008 1 98.12 35 ALA B N 1
ATOM 1653 C CA . ALA B 1 35 ? 1.283 -17.359 -6.168 1 98.12 35 ALA B CA 1
ATOM 1654 C C . ALA B 1 35 ? -0.033 -18.125 -6.301 1 98.12 35 ALA B C 1
ATOM 1656 O O . ALA B 1 35 ? -0.153 -19.266 -5.832 1 98.12 35 ALA B O 1
ATOM 1657 N N . VAL B 1 36 ? -0.977 -17.453 -6.879 1 95.88 36 VAL B N 1
ATOM 1658 C CA . VAL B 1 36 ? -2.287 -18.031 -7.141 1 95.88 36 VAL B CA 1
ATOM 1659 C C . VAL B 1 36 ? -2.656 -17.828 -8.609 1 95.88 36 VAL B C 1
ATOM 1661 O O . VAL B 1 36 ? -2.521 -16.734 -9.148 1 95.88 36 VAL B O 1
ATOM 1664 N N . ARG B 1 37 ? -3.016 -18.875 -9.219 1 95.88 37 ARG B N 1
ATOM 1665 C CA . ARG B 1 37 ? -3.533 -18.828 -10.578 1 95.88 37 ARG B CA 1
ATOM 1666 C C . ARG B 1 37 ? -5 -19.25 -10.625 1 95.88 37 ARG B C 1
ATOM 1668 O O . ARG B 1 37 ? -5.379 -20.266 -10.055 1 95.88 37 ARG B O 1
ATOM 1675 N N . GLU B 1 38 ? -5.777 -18.359 -11.195 1 93.19 38 GLU B N 1
ATOM 1676 C CA . GLU B 1 38 ? -7.195 -18.656 -11.359 1 93.19 38 GLU B CA 1
ATOM 1677 C C . GLU B 1 38 ? -7.676 -18.328 -12.766 1 93.19 38 GLU B C 1
ATOM 1679 O O . GLU B 1 38 ? -7.117 -17.438 -13.422 1 93.19 38 GLU B O 1
ATOM 1684 N N . ASP B 1 39 ? -8.727 -19.016 -13.117 1 91.19 39 ASP B N 1
ATOM 1685 C CA . ASP B 1 39 ? -9.289 -18.797 -14.445 1 91.19 39 ASP B CA 1
ATOM 1686 C C . ASP B 1 39 ? -10.523 -17.891 -14.367 1 91.19 39 ASP B C 1
ATOM 1688 O O . ASP B 1 39 ? -10.93 -17.297 -15.367 1 91.19 39 ASP B O 1
ATOM 1692 N N . VAL B 1 40 ? -11.094 -17.922 -13.219 1 8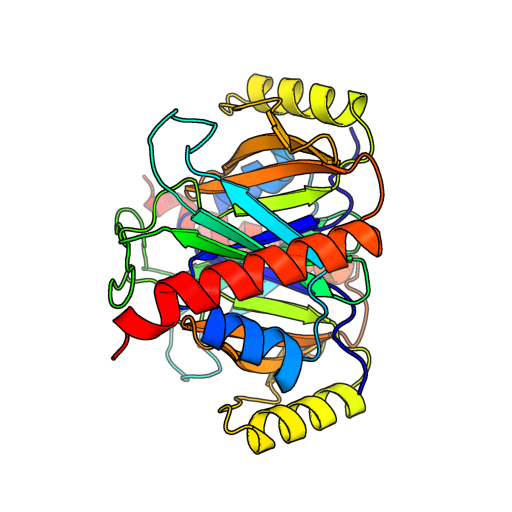4.06 40 VAL B N 1
ATOM 1693 C CA . VAL B 1 40 ? -12.336 -17.188 -13.023 1 84.06 40 VAL B CA 1
ATOM 1694 C C . VAL B 1 40 ? -12.18 -16.203 -11.867 1 84.06 40 VAL B C 1
ATOM 1696 O O . VAL B 1 40 ? -11.516 -16.5 -10.867 1 84.06 40 VAL B O 1
ATOM 1699 N N . VAL B 1 41 ? -12.688 -15.016 -12.117 1 74.88 41 VAL B N 1
ATOM 1700 C CA . VAL B 1 41 ? -12.742 -14.078 -11 1 74.88 41 VAL B CA 1
ATOM 1701 C C . VAL B 1 41 ? -13.82 -14.516 -10.016 1 74.88 41 VAL B C 1
ATOM 1703 O O . VAL B 1 41 ? -15.008 -14.547 -10.352 1 74.88 41 VAL B O 1
ATOM 1706 N N . PRO B 1 42 ? -13.344 -14.828 -8.844 1 68.5 42 PRO B N 1
ATOM 1707 C CA . PRO B 1 42 ? -14.289 -15.43 -7.902 1 68.5 42 PRO B CA 1
ATOM 1708 C C . PRO B 1 42 ? -15.492 -14.531 -7.625 1 68.5 42 PRO B C 1
ATOM 1710 O O . PRO B 1 42 ? -16.609 -15.023 -7.484 1 68.5 42 PRO B O 1
ATOM 1713 N N . SER B 1 43 ? -15.32 -13.25 -7.633 1 64.56 43 SER B N 1
ATOM 1714 C CA . SER B 1 43 ? -16.391 -12.344 -7.223 1 64.56 43 SER B CA 1
ATOM 1715 C C . SER B 1 43 ? -17.406 -12.148 -8.336 1 64.56 43 SER B C 1
ATOM 1717 O O . SER B 1 43 ? -18.578 -11.875 -8.07 1 64.56 43 SER B O 1
ATOM 1719 N N . THR B 1 44 ? -16.953 -12.328 -9.562 1 68.31 44 THR B N 1
ATOM 1720 C CA . THR B 1 44 ? -17.859 -12.023 -10.672 1 68.31 44 THR B CA 1
ATOM 1721 C C . THR B 1 44 ? -18.234 -13.289 -11.43 1 68.31 44 THR B C 1
ATOM 1723 O O . THR B 1 44 ? -19.266 -13.328 -12.109 1 68.31 44 THR B O 1
ATOM 1726 N N . GLY B 1 45 ? -17.391 -14.242 -11.336 1 74.94 45 GLY B N 1
ATOM 1727 C CA . GLY B 1 45 ? -17.594 -15.461 -12.102 1 74.94 45 GLY B CA 1
ATOM 1728 C C . GLY B 1 45 ? -17.109 -15.344 -13.539 1 74.94 45 GLY B C 1
ATOM 1729 O O . GLY B 1 45 ? -17.188 -16.297 -14.305 1 74.94 45 GLY B O 1
ATOM 1730 N N . ASP B 1 46 ? -16.547 -14.219 -13.867 1 79.25 46 ASP B N 1
ATOM 1731 C CA . ASP B 1 46 ? -16.078 -13.977 -15.227 1 79.25 46 ASP B CA 1
ATOM 1732 C C . ASP B 1 46 ? -14.812 -14.781 -15.516 1 79.25 46 ASP B C 1
ATOM 1734 O O . ASP B 1 46 ? -13.938 -14.906 -14.656 1 79.25 46 ASP B O 1
ATOM 1738 N N . ARG B 1 47 ? -14.836 -15.461 -16.734 1 84.94 47 ARG B N 1
ATOM 1739 C CA . ARG B 1 47 ? -13.641 -16.172 -17.156 1 84.94 47 ARG B CA 1
ATOM 1740 C C . ARG B 1 47 ? -12.516 -15.211 -17.5 1 84.94 47 ARG B C 1
ATOM 1742 O O . ARG B 1 47 ? -12.391 -14.781 -18.641 1 84.94 47 ARG B O 1
ATOM 1749 N N . THR B 1 48 ? -11.75 -14.867 -16.625 1 89.06 48 THR B N 1
ATOM 1750 C CA . THR B 1 48 ? -10.609 -13.953 -16.703 1 89.06 48 THR B CA 1
ATOM 1751 C C . THR B 1 48 ? -9.383 -14.555 -16.016 1 89.06 48 THR B C 1
ATOM 1753 O O . THR B 1 48 ? -9.148 -14.305 -14.836 1 89.06 48 THR B O 1
ATOM 1756 N N . PRO B 1 49 ? -8.609 -15.383 -16.859 1 94.75 49 PRO B N 1
ATOM 1757 C CA . PRO B 1 49 ? -7.441 -16 -16.234 1 94.75 49 PRO B CA 1
ATOM 1758 C C . PRO B 1 49 ? -6.434 -14.977 -15.711 1 94.75 49 PRO B C 1
ATOM 1760 O O . PRO B 1 49 ? -6.184 -13.969 -16.375 1 94.75 49 PRO B O 1
ATOM 1763 N N . PHE B 1 50 ? -5.949 -15.258 -14.539 1 96.19 50 PHE B N 1
ATOM 1764 C CA . PHE B 1 50 ? -4.953 -14.344 -13.992 1 96.19 50 PHE B CA 1
ATOM 1765 C C . PHE B 1 50 ? -3.963 -15.094 -13.102 1 96.19 50 PHE B C 1
ATOM 1767 O O . PHE B 1 50 ? -4.23 -16.219 -12.672 1 96.19 50 PHE B O 1
ATOM 1774 N N . LEU B 1 51 ? -2.803 -14.539 -12.992 1 97.62 51 LEU B N 1
ATOM 1775 C CA . LEU B 1 51 ? -1.789 -14.922 -12.023 1 97.62 51 LEU B CA 1
ATOM 1776 C C . LEU B 1 51 ? -1.601 -13.836 -10.969 1 97.62 51 LEU B C 1
ATOM 1778 O O . LEU B 1 51 ? -1.506 -12.648 -11.305 1 97.62 51 LEU B O 1
ATOM 1782 N N . HIS B 1 52 ? -1.692 -14.25 -9.711 1 97.44 52 HIS B N 1
ATOM 1783 C CA . HIS B 1 52 ? -1.465 -13.375 -8.562 1 97.44 52 HIS B CA 1
ATOM 1784 C C . HIS B 1 52 ? -0.199 -13.773 -7.809 1 97.44 52 HIS B C 1
ATOM 1786 O O . HIS B 1 52 ? -0.11 -14.883 -7.277 1 97.44 52 HIS B O 1
ATOM 1792 N N . THR B 1 53 ? 0.809 -12.898 -7.816 1 98.75 53 THR B N 1
ATOM 1793 C CA . THR B 1 53 ? 2.1 -13.211 -7.215 1 98.75 53 THR B CA 1
ATOM 1794 C C . THR B 1 53 ? 2.326 -12.375 -5.957 1 98.75 53 THR B C 1
ATOM 1796 O O . THR B 1 53 ? 1.862 -11.234 -5.871 1 98.75 53 THR B O 1
ATOM 1799 N N . PHE B 1 54 ? 3.061 -12.93 -4.977 1 98.69 54 PHE B N 1
ATOM 1800 C CA . PHE B 1 54 ? 3.322 -12.289 -3.691 1 98.69 54 PHE B CA 1
ATOM 1801 C C . PHE B 1 54 ? 4.816 -12.273 -3.389 1 98.69 54 PHE B C 1
ATOM 1803 O O . PHE B 1 54 ? 5.398 -13.312 -3.068 1 98.69 54 PHE B O 1
ATOM 1810 N N . PHE B 1 55 ? 5.449 -11.086 -3.432 1 98.88 55 PHE B N 1
ATOM 1811 C CA . PHE B 1 55 ? 6.863 -10.906 -3.129 1 98.88 55 PHE B CA 1
ATOM 1812 C C . PHE B 1 55 ? 7.047 -10.359 -1.72 1 98.88 55 PHE B C 1
ATOM 1814 O O . PHE B 1 55 ? 6.598 -9.25 -1.416 1 98.88 55 PHE B O 1
ATOM 1821 N N . GLY B 1 56 ? 7.77 -11.047 -0.916 1 98.62 56 GLY B N 1
ATOM 1822 C CA . GLY B 1 56 ? 7.75 -10.789 0.516 1 98.62 56 GLY B CA 1
ATOM 1823 C C . GLY B 1 56 ? 8.859 -9.859 0.973 1 98.62 56 GLY B C 1
ATOM 1824 O O . GLY B 1 56 ? 9.977 -9.922 0.466 1 98.62 56 GLY B O 1
ATOM 1825 N N . LEU B 1 57 ? 8.5 -9.008 1.936 1 98.38 57 LEU B N 1
ATOM 1826 C CA . LEU B 1 57 ? 9.477 -8.312 2.766 1 98.38 57 LEU B CA 1
ATOM 1827 C C . LEU B 1 57 ? 9.922 -9.18 3.936 1 98.38 57 LEU B C 1
ATOM 1829 O O . LEU B 1 57 ? 9.477 -10.328 4.062 1 98.38 57 LEU B O 1
ATOM 1833 N N . GLU B 1 58 ? 10.781 -8.641 4.758 1 97.44 58 GLU B N 1
ATOM 1834 C CA . GLU B 1 58 ? 11.344 -9.438 5.848 1 97.44 58 GLU B CA 1
ATOM 1835 C C . GLU B 1 58 ? 10.266 -9.844 6.844 1 97.44 58 GLU B C 1
ATOM 1837 O O . GLU B 1 58 ? 10.305 -10.945 7.395 1 97.44 58 GLU B O 1
ATOM 1842 N N . ASP B 1 59 ? 9.297 -9 7.129 1 97.19 59 ASP B N 1
ATOM 1843 C CA . ASP B 1 59 ? 8.289 -9.281 8.148 1 97.19 59 ASP B CA 1
ATOM 1844 C C . ASP B 1 59 ? 7.172 -10.164 7.59 1 97.19 59 ASP B C 1
ATOM 1846 O O . ASP B 1 59 ? 6.211 -10.477 8.297 1 97.19 59 ASP B O 1
ATOM 1850 N N . GLY B 1 60 ? 7.188 -10.461 6.309 1 96.62 60 GLY B N 1
ATOM 1851 C CA . GLY B 1 60 ? 6.184 -11.328 5.707 1 96.62 60 GLY B CA 1
ATOM 1852 C C . GLY B 1 60 ? 5.145 -10.562 4.906 1 96.62 60 GLY B C 1
ATOM 1853 O O . GLY B 1 60 ? 4.352 -11.156 4.18 1 96.62 60 GLY B O 1
ATOM 1854 N N . SER B 1 61 ? 5.043 -9.211 5.055 1 98.19 61 SER B N 1
ATOM 1855 C CA . SER B 1 61 ? 4.184 -8.438 4.164 1 98.19 61 SER B CA 1
ATOM 1856 C C . SER B 1 61 ? 4.68 -8.508 2.723 1 98.19 61 SER B C 1
ATOM 1858 O O . SER B 1 61 ? 5.832 -8.875 2.473 1 98.19 61 SER B O 1
ATOM 1860 N N . CYS B 1 62 ? 3.77 -8.195 1.727 1 98.38 62 CYS B N 1
ATOM 1861 C CA . CYS B 1 62 ? 4.125 -8.492 0.344 1 98.38 62 CYS B CA 1
ATOM 1862 C C . CYS B 1 62 ? 3.746 -7.34 -0.579 1 98.38 62 CYS B C 1
ATOM 1864 O O . CYS B 1 62 ? 2.697 -6.719 -0.407 1 98.38 62 CYS B O 1
ATOM 1866 N N . MET B 1 63 ? 4.598 -7.082 -1.516 1 98.81 63 MET B N 1
ATOM 1867 C CA . MET B 1 63 ? 4.137 -6.516 -2.779 1 98.81 63 MET B CA 1
ATOM 1868 C C . MET B 1 63 ? 3.545 -7.598 -3.678 1 98.81 63 MET B C 1
ATOM 1870 O O . MET B 1 63 ? 4.199 -8.602 -3.957 1 98.81 63 MET B O 1
ATOM 1874 N N . ALA B 1 64 ? 2.318 -7.395 -4.078 1 98.81 64 ALA B N 1
ATOM 1875 C CA . ALA B 1 64 ? 1.621 -8.406 -4.863 1 98.81 64 ALA B CA 1
ATOM 1876 C C . ALA B 1 64 ? 1.2 -7.855 -6.223 1 98.81 64 ALA B C 1
ATOM 1878 O O . ALA B 1 64 ? 1.032 -6.645 -6.383 1 98.81 64 ALA B O 1
ATOM 1879 N N . PHE B 1 65 ? 1.077 -8.797 -7.188 1 98.56 65 PHE B N 1
ATOM 1880 C CA . PHE B 1 65 ? 0.759 -8.359 -8.539 1 98.56 65 PHE B CA 1
ATOM 1881 C C . PHE B 1 65 ? -0.224 -9.312 -9.203 1 98.56 65 PHE B C 1
ATOM 1883 O O . PHE B 1 65 ? -0.11 -10.531 -9.055 1 98.56 65 PHE B O 1
ATOM 1890 N N . PHE B 1 66 ? -1.175 -8.711 -9.891 1 97.31 66 PHE B N 1
ATOM 1891 C CA . PHE B 1 66 ? -2.061 -9.453 -10.781 1 97.31 66 PHE B CA 1
ATOM 1892 C C . PHE B 1 66 ? -1.653 -9.25 -12.234 1 97.31 66 PHE B C 1
ATOM 1894 O O . PHE B 1 66 ? -1.584 -8.117 -12.719 1 97.31 66 PHE B O 1
ATOM 1901 N N . GLU B 1 67 ? -1.373 -10.273 -12.922 1 97.31 67 GLU B N 1
ATOM 1902 C CA . GLU B 1 67 ? -1.406 -10.234 -14.383 1 97.31 67 GLU B CA 1
ATOM 1903 C C . GLU B 1 67 ? -2.646 -10.938 -14.922 1 97.31 67 GLU B C 1
ATOM 1905 O O . GLU B 1 67 ? -2.879 -12.109 -14.633 1 97.31 67 GLU B O 1
ATOM 1910 N N . VAL B 1 68 ? -3.43 -10.195 -15.648 1 95.44 68 VAL B N 1
ATOM 1911 C CA . VAL B 1 68 ? -4.656 -10.727 -16.234 1 95.44 68 VAL B CA 1
ATOM 1912 C C . VAL B 1 68 ? -4.43 -11.008 -17.719 1 95.44 68 VAL B C 1
ATOM 1914 O O . VAL B 1 68 ? -3.967 -10.141 -18.469 1 95.44 68 VAL B O 1
ATOM 1917 N N . GLU B 1 69 ? -4.738 -12.195 -18.078 1 93.62 69 GLU B N 1
ATOM 1918 C CA . GLU B 1 69 ? -4.512 -12.617 -19.453 1 93.62 69 GLU B CA 1
ATOM 1919 C C . GLU B 1 69 ? -5.273 -11.727 -20.438 1 93.62 69 GLU B C 1
ATOM 1921 O O . GLU B 1 69 ? -6.465 -11.477 -20.25 1 93.62 69 GLU B O 1
ATOM 1926 N N . GLY B 1 70 ? -4.543 -11.273 -21.438 1 89.38 70 GLY B N 1
ATOM 1927 C CA . GLY B 1 70 ? -5.172 -10.531 -22.516 1 89.38 70 GLY B CA 1
ATOM 1928 C C . GLY B 1 70 ? -5.422 -9.07 -22.188 1 89.38 70 GLY B C 1
ATOM 1929 O O . GLY B 1 70 ? -6.016 -8.336 -22.969 1 89.38 70 GLY B O 1
ATOM 1930 N N . GLN B 1 71 ? -5.051 -8.664 -21.016 1 88.88 71 GLN B N 1
ATOM 1931 C CA . GLN B 1 71 ? -5.25 -7.277 -20.625 1 88.88 71 GLN B CA 1
ATOM 1932 C C . GLN B 1 71 ? -3.918 -6.547 -20.469 1 88.88 71 GLN B C 1
ATOM 1934 O O . GLN B 1 71 ? -2.928 -7.141 -20.031 1 88.88 71 GLN B O 1
ATOM 1939 N N . SER B 1 72 ? -3.936 -5.273 -20.906 1 88.25 72 SER B N 1
ATOM 1940 C CA . SER B 1 72 ? -2.812 -4.363 -20.703 1 88.25 72 SER B CA 1
ATOM 1941 C C . SER B 1 72 ? -3.289 -2.996 -20.219 1 88.25 72 SER B C 1
ATOM 1943 O O . SER B 1 72 ? -4.34 -2.516 -20.656 1 88.25 72 SER B O 1
ATOM 1945 N N . TYR B 1 73 ? -2.576 -2.473 -19.297 1 82.75 73 TYR B N 1
ATOM 1946 C CA . TYR B 1 73 ? -3 -1.226 -18.672 1 82.75 73 TYR B CA 1
ATOM 1947 C C . TYR B 1 73 ? -2.027 -0.096 -19 1 82.75 73 TYR B C 1
ATOM 1949 O O . TYR B 1 73 ? -2.225 1.042 -18.562 1 82.75 73 TYR B O 1
ATOM 1957 N N . ALA B 1 74 ? -1.07 -0.342 -19.766 1 68.31 74 ALA B N 1
ATOM 1958 C CA . ALA B 1 74 ? -0.014 0.612 -20.094 1 68.31 74 ALA B CA 1
ATOM 1959 C C . ALA B 1 74 ? -0.586 1.856 -20.766 1 68.31 74 ALA B C 1
ATOM 1961 O O . ALA B 1 74 ? -1.474 1.757 -21.609 1 68.31 74 ALA B O 1
ATOM 1962 N N . GLY B 1 75 ? -0.337 2.984 -20.094 1 64.56 75 GLY B N 1
ATOM 1963 C CA . GLY B 1 75 ? -0.5 4.207 -20.875 1 64.56 75 GLY B CA 1
ATOM 1964 C C . GLY B 1 75 ? -1.698 5.031 -20.438 1 64.56 75 GLY B C 1
ATOM 1965 O O . GLY B 1 75 ? -1.91 6.137 -20.938 1 64.56 75 GLY B O 1
ATOM 1966 N N . ARG B 1 76 ? -2.508 4.527 -19.5 1 72.44 76 ARG B N 1
ATOM 1967 C CA . ARG B 1 76 ? -3.662 5.359 -19.172 1 72.44 76 ARG B CA 1
ATOM 1968 C C . ARG B 1 76 ? -3.381 6.246 -17.969 1 72.44 76 ARG B C 1
ATOM 1970 O O . ARG B 1 76 ? -3.023 5.746 -16.891 1 72.44 76 ARG B O 1
ATOM 1977 N N . ASP B 1 77 ? -3.201 7.531 -18.266 1 78.75 77 ASP B N 1
ATOM 1978 C CA . ASP B 1 77 ? -2.941 8.547 -17.25 1 78.75 77 ASP B CA 1
ATOM 1979 C C . ASP B 1 77 ? -4.223 8.922 -16.516 1 78.75 77 ASP B C 1
ATOM 1981 O O . ASP B 1 77 ? -5.191 9.375 -17.125 1 78.75 77 ASP B O 1
ATOM 1985 N N . ASP B 1 78 ? -4.223 8.688 -15.203 1 86 78 ASP B N 1
ATOM 1986 C CA . ASP B 1 78 ? -5.414 9.016 -14.422 1 86 78 ASP B CA 1
ATOM 1987 C C . ASP B 1 78 ? -5.344 10.438 -13.883 1 86 78 ASP B C 1
ATOM 1989 O O . ASP B 1 78 ? -6.223 10.867 -13.133 1 86 78 ASP B O 1
ATOM 1993 N N . GLY B 1 79 ? -4.266 11.164 -14.195 1 87.69 79 GLY B N 1
ATOM 1994 C CA . GLY B 1 79 ? -4.148 12.57 -13.844 1 87.69 79 GLY B CA 1
ATOM 1995 C C . GLY B 1 79 ? -3.482 12.789 -12.5 1 87.69 79 GLY B C 1
ATOM 1996 O O . GLY B 1 79 ? -3.217 13.938 -12.117 1 87.69 79 GLY B O 1
ATOM 1997 N N . VAL B 1 80 ? -3.234 11.758 -11.75 1 91.81 80 VAL B N 1
ATOM 1998 C CA . VAL B 1 80 ? -2.553 11.891 -10.469 1 91.81 80 VAL B CA 1
ATOM 1999 C C . VAL B 1 80 ? -1.057 12.094 -10.695 1 91.81 80 VAL B C 1
ATOM 2001 O O . VAL B 1 80 ? -0.413 11.297 -11.383 1 91.81 80 VAL B O 1
ATOM 2004 N N . PRO B 1 81 ? -0.549 13.203 -10.148 1 90 81 PRO B N 1
ATOM 2005 C CA . PRO B 1 81 ? 0.896 13.406 -10.281 1 90 81 PRO B CA 1
ATOM 2006 C C . PRO B 1 81 ? 1.704 12.203 -9.797 1 90 81 PRO B C 1
ATOM 2008 O O . PRO B 1 81 ? 1.351 11.578 -8.797 1 90 81 PRO B O 1
ATOM 2011 N N . SER B 1 82 ? 2.789 11.93 -10.438 1 88.5 82 SER B N 1
ATOM 2012 C CA . SER B 1 82 ? 3.562 10.711 -10.234 1 88.5 82 SER B CA 1
ATOM 2013 C C . SER B 1 82 ? 4.207 10.688 -8.852 1 88.5 82 SER B C 1
ATOM 2015 O O . SER B 1 82 ? 4.566 9.625 -8.344 1 88.5 82 SER B O 1
ATOM 2017 N N . TRP B 1 83 ? 4.316 11.859 -8.227 1 90.31 83 TRP B N 1
ATOM 2018 C CA . TRP B 1 83 ? 5.035 11.914 -6.961 1 90.31 83 TRP B CA 1
ATOM 2019 C C . TRP B 1 83 ? 4.109 11.57 -5.797 1 90.31 83 TRP B C 1
ATOM 2021 O O . TRP B 1 83 ? 4.57 11.367 -4.672 1 90.31 83 TRP B O 1
ATOM 2031 N N . ILE B 1 84 ? 2.873 11.414 -6.098 1 94.56 84 ILE B N 1
ATOM 2032 C CA . ILE B 1 84 ? 1.907 11.234 -5.016 1 94.56 84 ILE B CA 1
ATOM 2033 C C . ILE B 1 84 ? 1.871 9.766 -4.598 1 94.56 84 ILE B C 1
ATOM 2035 O O . ILE B 1 84 ? 2.264 9.422 -3.482 1 94.56 84 ILE B O 1
ATOM 2039 N N . ARG B 1 85 ? 1.479 8.867 -5.566 1 96.75 85 ARG B N 1
ATOM 2040 C CA . ARG B 1 85 ? 1.372 7.453 -5.227 1 96.75 85 ARG B CA 1
ATOM 2041 C C . ARG B 1 85 ? 2.75 6.828 -5.035 1 96.75 85 ARG B C 1
ATOM 2043 O O . ARG B 1 85 ? 3.609 6.934 -5.914 1 96.75 85 ARG B O 1
ATOM 2050 N N . HIS B 1 86 ? 2.977 6.266 -3.83 1 97.88 86 HIS B N 1
ATOM 2051 C CA . HIS B 1 86 ? 4.227 5.531 -3.67 1 97.88 86 HIS B CA 1
ATOM 2052 C C . HIS B 1 86 ? 4.137 4.531 -2.521 1 97.88 86 HIS B C 1
ATOM 2054 O O . HIS B 1 86 ? 3.248 4.637 -1.672 1 97.88 86 HIS B O 1
ATOM 2060 N N . PHE B 1 87 ? 5.004 3.607 -2.518 1 98.75 87 PHE B N 1
ATOM 2061 C CA . PHE B 1 87 ? 5.094 2.525 -1.542 1 98.75 87 PHE B CA 1
ATOM 2062 C C . PHE B 1 87 ? 6.438 2.557 -0.822 1 98.75 87 PHE B C 1
ATOM 2064 O O . PHE B 1 87 ? 7.473 2.25 -1.415 1 98.75 87 PHE B O 1
ATOM 2071 N N . ALA B 1 88 ? 6.324 2.934 0.416 1 98.56 88 ALA B N 1
ATOM 2072 C CA . ALA B 1 88 ? 7.535 3.121 1.211 1 98.56 88 ALA B CA 1
ATOM 2073 C C . ALA B 1 88 ? 7.82 1.895 2.072 1 98.56 88 ALA B C 1
ATOM 2075 O O . ALA B 1 88 ? 6.93 1.385 2.752 1 98.56 88 ALA B O 1
ATOM 2076 N N . MET B 1 89 ? 9.07 1.466 2.035 1 98.75 89 MET B N 1
ATOM 2077 C CA . MET B 1 89 ? 9.508 0.307 2.807 1 98.75 89 MET B CA 1
ATOM 2078 C C . MET B 1 89 ? 10.688 0.665 3.703 1 98.75 89 MET B C 1
ATOM 2080 O O . MET B 1 89 ? 11.578 1.412 3.295 1 98.75 89 MET B O 1
ATOM 2084 N N . ASN B 1 90 ? 10.703 0.094 4.879 1 98.25 90 ASN B N 1
ATOM 2085 C CA . ASN B 1 90 ? 11.703 0.426 5.891 1 98.25 90 ASN B CA 1
ATOM 2086 C C . ASN B 1 90 ? 13.031 -0.265 5.609 1 98.25 90 ASN B C 1
ATOM 2088 O O . ASN B 1 90 ? 13.07 -1.463 5.32 1 98.25 90 ASN B O 1
ATOM 2092 N N . VAL B 1 91 ? 14.055 0.534 5.715 1 97.62 91 VAL B N 1
ATOM 2093 C CA . VAL B 1 91 ? 15.398 -0.012 5.855 1 97.62 91 VAL B CA 1
ATOM 2094 C C . VAL B 1 91 ? 15.977 0.376 7.215 1 97.62 91 VAL B C 1
ATOM 2096 O O . VAL B 1 91 ? 15.445 1.266 7.891 1 97.62 91 VAL B O 1
ATOM 2099 N N . ASP B 1 92 ? 17.062 -0.217 7.629 1 94.69 92 ASP B N 1
ATOM 2100 C CA . ASP B 1 92 ? 17.422 -0.22 9.039 1 94.69 92 ASP B CA 1
ATOM 2101 C C . ASP B 1 92 ? 18.422 0.893 9.352 1 94.69 92 ASP B C 1
ATOM 2103 O O . ASP B 1 92 ? 18.656 1.219 10.516 1 94.69 92 ASP B O 1
ATOM 2107 N N . SER B 1 93 ? 19.109 1.44 8.352 1 95.38 93 SER B N 1
ATOM 2108 C CA . SER B 1 93 ? 20.156 2.426 8.609 1 95.38 93 SER B CA 1
ATOM 2109 C C . SER B 1 93 ? 20.453 3.258 7.363 1 95.38 93 SER B C 1
ATOM 2111 O O . SER B 1 93 ? 20.016 2.91 6.262 1 95.38 93 SER B O 1
ATOM 2113 N N . GLU B 1 94 ? 21.172 4.305 7.637 1 94.38 94 GLU B N 1
ATOM 2114 C CA . GLU B 1 94 ? 21.656 5.125 6.527 1 94.38 94 GLU B CA 1
ATOM 2115 C C . GLU B 1 94 ? 22.594 4.328 5.617 1 94.38 94 GLU B C 1
ATOM 2117 O O . GLU B 1 94 ? 22.547 4.469 4.395 1 94.38 94 GLU B O 1
ATOM 2122 N N . GLU B 1 95 ? 23.453 3.547 6.207 1 96.12 95 GLU B N 1
ATOM 2123 C CA . GLU B 1 95 ? 24.375 2.719 5.438 1 96.12 95 GLU B CA 1
ATOM 2124 C C . GLU B 1 95 ? 23.625 1.778 4.5 1 96.12 95 GLU B C 1
ATOM 2126 O O . GLU B 1 95 ? 24.016 1.593 3.35 1 96.12 95 GLU B O 1
ATOM 2131 N N . GLU B 1 96 ? 22.562 1.232 5.02 1 96.69 96 GLU B N 1
ATOM 2132 C CA . GLU B 1 96 ? 21.734 0.35 4.191 1 96.69 96 GLU B CA 1
ATOM 2133 C C . GLU B 1 96 ? 21.078 1.118 3.049 1 96.69 96 GLU B C 1
ATOM 2135 O O . GLU B 1 96 ? 20.984 0.612 1.929 1 96.69 96 GLU B O 1
ATOM 2140 N N . LEU B 1 97 ? 20.625 2.271 3.4 1 96.38 97 LEU B N 1
ATOM 2141 C CA . LEU B 1 97 ? 20.016 3.117 2.383 1 96.38 97 LEU B CA 1
ATOM 2142 C C . LEU B 1 97 ? 21 3.408 1.253 1 96.38 97 LEU B C 1
ATOM 2144 O O . LEU B 1 97 ? 20.641 3.293 0.076 1 96.38 97 LEU B O 1
ATOM 2148 N N . LEU B 1 98 ? 22.203 3.709 1.556 1 95.81 98 LEU B N 1
ATOM 2149 C CA . LEU B 1 98 ? 23.234 4.016 0.572 1 95.81 98 LEU B CA 1
ATOM 2150 C C . LEU B 1 98 ? 23.625 2.768 -0.213 1 95.81 98 LEU B C 1
ATOM 2152 O O . LEU B 1 98 ? 23.922 2.848 -1.41 1 95.81 98 LEU B O 1
ATOM 2156 N N . ALA B 1 99 ? 23.641 1.697 0.463 1 97.38 99 ALA B N 1
ATOM 2157 C CA . ALA B 1 99 ? 23.922 0.436 -0.22 1 97.38 99 ALA B CA 1
ATOM 2158 C C . ALA B 1 99 ? 22.844 0.134 -1.266 1 97.38 99 ALA B C 1
ATOM 2160 O O . ALA B 1 99 ? 23.156 -0.356 -2.355 1 97.38 99 ALA B O 1
ATOM 2161 N N . TRP B 1 100 ? 21.641 0.423 -0.919 1 97.81 100 TRP B N 1
ATOM 2162 C CA . TRP B 1 100 ? 20.547 0.218 -1.864 1 97.81 100 TRP B CA 1
ATOM 2163 C C . TRP B 1 100 ? 20.688 1.153 -3.061 1 97.81 100 TRP B C 1
ATOM 2165 O O . TRP B 1 100 ? 20.406 0.76 -4.199 1 97.81 100 TRP B O 1
ATOM 2175 N N . LYS B 1 101 ? 21.016 2.369 -2.791 1 97.38 101 LYS B N 1
ATOM 2176 C CA . LYS B 1 101 ? 21.234 3.291 -3.9 1 97.38 101 LYS B CA 1
ATOM 2177 C C . LYS B 1 101 ? 22.234 2.717 -4.898 1 97.38 101 LYS B C 1
ATOM 2179 O O . LYS B 1 101 ? 21.984 2.707 -6.102 1 97.38 101 LYS B O 1
ATOM 2184 N N . GLU B 1 102 ? 23.297 2.234 -4.402 1 97.56 102 GLU B N 1
ATOM 2185 C CA . GLU B 1 102 ? 24.344 1.672 -5.246 1 97.56 102 GLU B CA 1
ATOM 2186 C C . GLU B 1 102 ? 23.844 0.448 -6.008 1 97.56 102 GLU B C 1
ATOM 2188 O O . GLU B 1 102 ? 24.109 0.308 -7.207 1 97.56 102 GLU B O 1
ATOM 2193 N N . ARG B 1 103 ? 23.156 -0.362 -5.309 1 97.75 103 ARG B N 1
ATOM 2194 C CA . ARG B 1 103 ? 22.656 -1.578 -5.945 1 97.75 103 ARG B CA 1
ATOM 2195 C C . ARG B 1 103 ? 21.688 -1.247 -7.066 1 97.75 103 ARG B C 1
ATOM 2197 O O . ARG B 1 103 ? 21.781 -1.793 -8.164 1 97.75 103 ARG B O 1
ATOM 2204 N N . LEU B 1 104 ? 20.734 -0.424 -6.777 1 98.12 104 LEU B N 1
ATOM 2205 C CA . LEU B 1 104 ? 19.734 -0.05 -7.773 1 98.12 104 LEU B CA 1
ATOM 2206 C C . LEU B 1 104 ? 20.391 0.573 -9 1 98.12 104 LEU B C 1
ATOM 2208 O O . LEU B 1 104 ? 20.094 0.189 -10.133 1 98.12 104 LEU B O 1
ATOM 2212 N N . GLU B 1 105 ? 21.312 1.44 -8.797 1 97.88 105 GLU B N 1
ATOM 2213 C CA . GLU B 1 105 ? 22.016 2.092 -9.898 1 97.88 105 GLU B CA 1
ATOM 2214 C C . GLU B 1 105 ? 22.828 1.087 -10.703 1 97.88 105 GLU B C 1
ATOM 2216 O O . GLU B 1 105 ? 22.906 1.181 -11.93 1 97.88 105 GLU B O 1
ATOM 2221 N N . SER B 1 106 ? 23.406 0.181 -10.039 1 97.56 106 SER B N 1
ATOM 2222 C CA . SER B 1 106 ? 24.203 -0.83 -10.719 1 97.56 106 SER B CA 1
ATOM 2223 C C . SER B 1 106 ? 23.344 -1.724 -11.602 1 97.56 106 SER B C 1
ATOM 2225 O O . SER B 1 106 ? 23.859 -2.361 -12.531 1 97.56 106 SER B O 1
ATOM 2227 N N . HIS B 1 107 ? 22.109 -1.781 -11.297 1 97.56 107 HIS B N 1
ATOM 2228 C CA . HIS B 1 107 ? 21.172 -2.561 -12.109 1 97.56 107 HIS B CA 1
ATOM 2229 C C . HIS B 1 107 ? 20.469 -1.681 -13.133 1 97.56 107 HIS B C 1
ATOM 2231 O O . HIS B 1 107 ? 19.469 -2.096 -13.734 1 97.56 107 HIS B O 1
ATOM 2237 N N . GLY B 1 108 ? 20.891 -0.446 -13.18 1 97.38 108 GLY B N 1
ATOM 2238 C CA . GLY B 1 108 ? 20.375 0.458 -14.195 1 97.38 108 GLY B CA 1
ATOM 2239 C C . GLY B 1 108 ? 19.094 1.166 -13.781 1 97.38 108 GLY B C 1
ATOM 2240 O O . GLY B 1 108 ? 18.391 1.748 -14.609 1 97.38 108 GLY B O 1
ATOM 2241 N N . VAL B 1 109 ? 18.75 1.072 -12.523 1 97.75 109 VAL B N 1
ATOM 2242 C CA . VAL B 1 109 ? 17.562 1.748 -12.008 1 97.75 109 VAL B CA 1
ATOM 2243 C C . VAL B 1 109 ? 17.906 3.189 -11.641 1 97.75 109 VAL B C 1
ATOM 2245 O O . VAL B 1 109 ? 18.875 3.438 -10.914 1 97.75 109 VAL B O 1
ATOM 2248 N N . GLU B 1 110 ? 17.188 4.098 -12.211 1 96.5 110 GLU B N 1
ATOM 2249 C CA . GLU B 1 110 ? 17.344 5.488 -11.805 1 96.5 110 GLU B CA 1
ATOM 2250 C C . GLU B 1 110 ? 16.844 5.715 -10.383 1 96.5 110 GLU B C 1
ATOM 2252 O O . GLU B 1 110 ? 15.742 5.285 -10.031 1 96.5 110 GLU B O 1
ATOM 2257 N N . VAL B 1 111 ? 17.672 6.355 -9.641 1 96.19 111 VAL B N 1
ATOM 2258 C CA . VAL B 1 111 ? 17.344 6.59 -8.234 1 96.19 111 VAL B CA 1
ATOM 2259 C C . VAL B 1 111 ? 17.375 8.086 -7.938 1 96.19 111 VAL B C 1
ATOM 2261 O O . VAL B 1 111 ? 18.312 8.781 -8.359 1 96.19 111 VAL B O 1
ATOM 2264 N N . ARG B 1 112 ? 16.281 8.484 -7.367 1 89.31 112 ARG B N 1
ATOM 2265 C CA . ARG B 1 112 ? 16.266 9.836 -6.816 1 89.31 112 ARG B CA 1
ATOM 2266 C C . ARG B 1 112 ? 16.469 9.812 -5.309 1 89.31 112 ARG B C 1
ATOM 2268 O O . ARG B 1 112 ? 15.797 9.07 -4.59 1 89.31 112 ARG B O 1
ATOM 2275 N N . GLY B 1 113 ? 17.391 10.562 -4.773 1 78.69 113 GLY B N 1
ATOM 2276 C CA . GLY B 1 113 ? 17.688 10.602 -3.352 1 78.69 113 GLY B CA 1
ATOM 2277 C C . GLY B 1 113 ? 19.172 10.727 -3.062 1 78.69 113 GLY B C 1
ATOM 2278 O O . GLY B 1 113 ? 19.984 10.844 -3.984 1 78.69 113 GLY B O 1
ATOM 2279 N N . VAL B 1 114 ? 19.406 11.039 -1.875 1 82.5 114 VAL B N 1
ATOM 2280 C CA . VAL B 1 114 ? 18.703 10.852 -0.606 1 82.5 114 VAL B CA 1
ATOM 2281 C C . VAL B 1 114 ? 17.984 12.141 -0.22 1 82.5 114 VAL B C 1
ATOM 2283 O O . VAL B 1 114 ? 18.594 13.211 -0.152 1 82.5 114 VAL B O 1
ATOM 2286 N N . VAL B 1 115 ? 16.625 11.938 0.076 1 83.94 115 VAL B N 1
ATOM 2287 C CA . VAL B 1 115 ? 15.805 13.078 0.453 1 83.94 115 VAL B CA 1
ATOM 2288 C C . VAL B 1 115 ? 15.508 13.031 1.95 1 83.94 115 VAL B C 1
ATOM 2290 O O . VAL B 1 115 ? 15.102 11.992 2.475 1 83.94 115 VAL B O 1
ATOM 2293 N N . ASP B 1 116 ? 15.773 14.117 2.619 1 84.56 116 ASP B N 1
ATOM 2294 C CA . ASP B 1 116 ? 15.453 14.234 4.039 1 84.56 116 ASP B CA 1
ATOM 2295 C C . ASP B 1 116 ? 14.055 14.805 4.242 1 84.56 116 ASP B C 1
ATOM 2297 O O . ASP B 1 116 ? 13.711 15.852 3.693 1 84.56 116 ASP B O 1
ATOM 2301 N N . HIS B 1 117 ? 13.281 14.039 5.012 1 84.12 117 HIS B N 1
ATOM 2302 C CA . HIS B 1 117 ? 11.945 14.5 5.367 1 84.12 117 HIS B CA 1
ATOM 2303 C C . HIS B 1 117 ? 11.883 14.93 6.832 1 84.12 117 HIS B C 1
ATOM 2305 O O . HIS B 1 117 ? 11.617 14.109 7.715 1 84.12 117 HIS B O 1
ATOM 2311 N N . GLU B 1 118 ? 12.062 16.25 7.055 1 75.94 118 GLU B N 1
ATOM 2312 C CA . GLU B 1 118 ? 11.93 16.922 8.344 1 75.94 118 GLU B CA 1
ATOM 2313 C C . GLU B 1 118 ? 12.773 16.234 9.414 1 75.94 118 GLU B C 1
ATOM 2315 O O . GLU B 1 118 ? 12.375 16.156 10.578 1 75.94 118 GLU B O 1
ATOM 2320 N N . GLY B 1 119 ? 13.797 15.602 8.992 1 82 119 GLY B N 1
ATOM 2321 C CA . GLY B 1 119 ? 14.695 14.969 9.945 1 82 119 GLY B CA 1
ATOM 2322 C C . GLY B 1 119 ? 14.156 13.664 10.5 1 82 119 GLY B C 1
ATOM 2323 O O . GLY B 1 119 ? 14.758 13.07 11.398 1 82 119 GLY B O 1
ATOM 2324 N N . ILE B 1 120 ? 13.039 13.305 10.086 1 88.25 120 ILE B N 1
ATOM 2325 C CA . ILE B 1 120 ? 12.406 12.086 10.57 1 88.25 120 ILE B CA 1
ATOM 2326 C C . ILE B 1 120 ? 12.766 10.914 9.656 1 88.25 120 ILE B C 1
ATOM 2328 O O . ILE B 1 120 ? 13.164 9.852 10.117 1 88.25 120 ILE B O 1
ATOM 2332 N N . TRP B 1 121 ? 12.719 11.18 8.32 1 91.38 121 TRP B N 1
ATOM 2333 C CA . TRP B 1 121 ? 12.945 10.109 7.352 1 91.38 121 TRP B CA 1
ATOM 2334 C C . TRP B 1 121 ? 14.008 10.516 6.332 1 91.38 121 TRP B C 1
ATOM 2336 O O . TRP B 1 121 ? 14.055 11.672 5.906 1 91.38 121 TRP B O 1
ATOM 2346 N N . GLN B 1 122 ? 14.852 9.578 5.973 1 94.94 122 GLN B N 1
ATOM 2347 C CA . GLN B 1 122 ? 15.68 9.656 4.773 1 94.94 122 GLN B CA 1
ATOM 2348 C C . GLN B 1 122 ? 15.242 8.625 3.736 1 94.94 122 GLN B C 1
ATOM 2350 O O . GLN B 1 122 ? 15.102 7.438 4.051 1 94.94 122 GLN B O 1
ATOM 2355 N N . SER B 1 123 ? 15.062 9.141 2.547 1 95.38 123 SER B N 1
ATOM 2356 C CA . SER B 1 123 ? 14.383 8.266 1.599 1 95.38 123 SER B CA 1
ATOM 2357 C C . SER B 1 123 ? 15.102 8.242 0.256 1 95.38 123 SER B C 1
ATOM 2359 O O . SER B 1 123 ? 15.703 9.234 -0.154 1 95.38 123 SER B O 1
ATOM 2361 N N . LEU B 1 124 ? 15.086 7.098 -0.399 1 96.06 124 LEU B N 1
ATOM 2362 C CA . LEU B 1 124 ? 15.391 6.875 -1.808 1 96.06 124 LEU B CA 1
ATOM 2363 C C . LEU B 1 124 ? 14.125 6.559 -2.596 1 96.06 124 LEU B C 1
ATOM 2365 O O . LEU B 1 124 ? 13.297 5.762 -2.148 1 96.06 124 LEU B O 1
ATOM 2369 N N . TYR B 1 125 ? 14.039 7.211 -3.736 1 96.69 125 TYR B N 1
ATOM 2370 C CA . TYR B 1 125 ? 12.898 6.934 -4.594 1 96.69 125 TYR B CA 1
ATOM 2371 C C . TYR B 1 125 ? 13.336 6.312 -5.914 1 96.69 125 TYR B C 1
ATOM 2373 O O . TYR B 1 125 ? 14.375 6.688 -6.469 1 96.69 125 TYR B O 1
ATOM 2381 N N . PHE B 1 126 ? 12.586 5.414 -6.43 1 97.69 126 PHE B N 1
ATOM 2382 C CA . PHE B 1 126 ? 12.812 4.773 -7.723 1 97.69 126 PHE B CA 1
ATOM 2383 C C . PHE B 1 126 ? 11.531 4.121 -8.227 1 97.69 126 PHE B C 1
ATOM 2385 O O . PHE B 1 126 ? 10.508 4.125 -7.539 1 97.69 126 PHE B O 1
ATOM 2392 N N . PHE B 1 127 ? 11.594 3.684 -9.461 1 97.5 127 PHE B N 1
ATOM 2393 C CA . PHE B 1 127 ? 10.406 3.08 -10.055 1 97.5 127 PHE B CA 1
ATOM 2394 C C . PHE B 1 127 ? 10.648 1.608 -10.367 1 97.5 127 PHE B C 1
ATOM 2396 O O . PHE B 1 127 ? 11.742 1.228 -10.781 1 97.5 127 PHE B O 1
ATOM 2403 N N . ASP B 1 128 ? 9.578 0.814 -10.133 1 97.62 128 ASP B N 1
ATOM 2404 C CA . ASP B 1 128 ? 9.664 -0.56 -10.617 1 97.62 128 ASP B CA 1
ATOM 2405 C C . ASP B 1 128 ? 9.273 -0.647 -12.094 1 97.62 128 ASP B C 1
ATOM 2407 O O . ASP B 1 128 ? 8.898 0.358 -12.703 1 97.62 128 ASP B O 1
ATOM 2411 N N . PRO B 1 129 ? 9.367 -1.773 -12.758 1 96.38 129 PRO B N 1
ATOM 2412 C CA . PRO B 1 129 ? 9.086 -1.899 -14.188 1 96.38 129 PRO B CA 1
ATOM 2413 C C . PRO B 1 129 ? 7.625 -1.614 -14.531 1 96.38 129 PRO B C 1
ATOM 2415 O O . PRO B 1 129 ? 7.281 -1.438 -15.703 1 96.38 129 PRO B O 1
ATOM 2418 N N . ASN B 1 130 ? 6.723 -1.638 -13.539 1 95.38 130 ASN B N 1
ATOM 2419 C CA . ASN B 1 130 ? 5.301 -1.386 -13.758 1 95.38 130 ASN B CA 1
ATOM 2420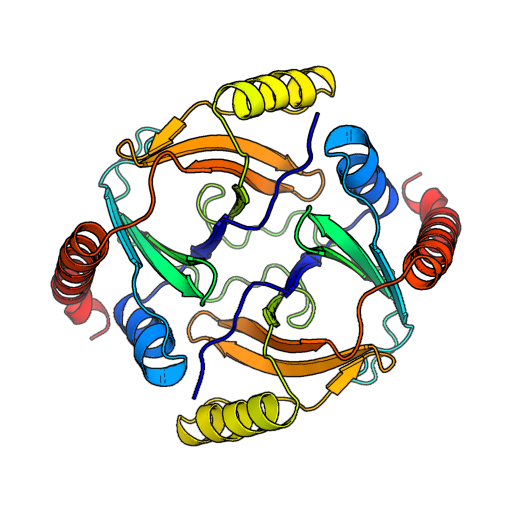 C C . ASN B 1 130 ? 4.969 0.097 -13.625 1 95.38 130 ASN B C 1
ATOM 2422 O O . ASN B 1 130 ? 3.809 0.49 -13.758 1 95.38 130 ASN B O 1
ATOM 2426 N N . GLY B 1 131 ? 5.973 0.911 -13.32 1 94.44 131 GLY B N 1
ATOM 2427 C CA . GLY B 1 131 ? 5.754 2.338 -13.148 1 94.44 131 GLY B CA 1
ATOM 2428 C C . GLY B 1 131 ? 5.32 2.709 -11.742 1 94.44 131 GLY B C 1
ATOM 2429 O O . GLY B 1 131 ? 4.844 3.822 -11.508 1 94.44 131 GLY B O 1
ATOM 2430 N N . LEU B 1 132 ? 5.406 1.818 -10.875 1 96.06 132 LEU B N 1
ATOM 2431 C CA . LEU B 1 132 ? 5.113 2.115 -9.477 1 96.06 132 LEU B CA 1
ATOM 2432 C C . LEU B 1 132 ? 6.285 2.842 -8.82 1 96.06 132 LEU B C 1
ATOM 2434 O O . LEU B 1 132 ? 7.43 2.404 -8.922 1 96.06 132 LEU B O 1
ATOM 2438 N N . ARG B 1 133 ? 5.988 3.922 -8.156 1 97.06 133 ARG B N 1
ATOM 2439 C CA . ARG B 1 133 ? 7.023 4.605 -7.391 1 97.06 133 ARG B CA 1
ATOM 2440 C C . ARG B 1 133 ? 7.254 3.92 -6.047 1 97.06 133 ARG B C 1
ATOM 2442 O O . ARG B 1 133 ? 6.328 3.783 -5.246 1 97.06 133 ARG B O 1
ATOM 2449 N N . LEU B 1 134 ? 8.453 3.469 -5.867 1 98.5 134 LEU B N 1
ATOM 2450 C CA . LEU B 1 134 ? 8.875 2.838 -4.621 1 98.5 134 LEU B CA 1
ATOM 2451 C C . LEU B 1 134 ? 9.781 3.764 -3.818 1 98.5 134 LEU B C 1
ATOM 2453 O O . LEU B 1 134 ? 10.453 4.629 -4.391 1 98.5 134 LEU B O 1
ATOM 2457 N N . GLU B 1 135 ? 9.695 3.58 -2.553 1 98.25 135 GLU B N 1
ATOM 2458 C CA . GLU B 1 135 ? 10.508 4.355 -1.619 1 98.25 135 GLU B CA 1
ATOM 2459 C C . GLU B 1 135 ? 11.164 3.453 -0.576 1 98.25 135 GLU B C 1
ATOM 2461 O O . GLU B 1 135 ? 10.484 2.662 0.081 1 98.25 135 GLU B O 1
ATOM 2466 N N . PHE B 1 136 ? 12.492 3.461 -0.494 1 98.06 136 PHE B N 1
ATOM 2467 C CA . PHE B 1 136 ? 13.164 2.957 0.695 1 98.06 136 PHE B CA 1
ATOM 2468 C C . PHE B 1 136 ? 13.414 4.078 1.695 1 98.06 136 PHE B C 1
ATOM 2470 O O . PHE B 1 136 ? 13.938 5.137 1.333 1 98.06 136 PHE B O 1
ATOM 2477 N N . THR B 1 137 ? 12.992 3.812 2.924 1 97.44 137 THR B N 1
ATOM 2478 C CA . THR B 1 137 ? 13.07 4.883 3.912 1 97.44 137 THR B CA 1
ATOM 2479 C C . THR B 1 137 ? 13.727 4.391 5.195 1 97.44 137 THR B C 1
ATOM 2481 O O . THR B 1 137 ? 13.461 3.275 5.648 1 97.44 137 THR B O 1
ATOM 2484 N N . TRP B 1 138 ? 14.656 5.176 5.688 1 97.06 138 TRP B N 1
ATOM 2485 C CA . TRP B 1 138 ? 15.211 5.016 7.031 1 97.06 138 TRP B CA 1
ATOM 2486 C C . TRP B 1 138 ? 14.57 6.004 8 1 97.06 138 TRP B C 1
ATOM 2488 O O . TRP B 1 138 ? 14.766 7.215 7.883 1 97.06 138 TRP B O 1
ATOM 2498 N N . GLN B 1 139 ? 13.703 5.469 8.82 1 96.12 139 GLN B N 1
ATOM 2499 C CA . GLN B 1 139 ? 13.109 6.301 9.867 1 96.12 139 GLN B CA 1
ATOM 2500 C C . GLN B 1 139 ? 14.062 6.488 11.039 1 96.12 139 GLN B C 1
ATOM 2502 O O . GLN B 1 139 ? 14.32 5.547 11.789 1 96.12 139 GLN B O 1
ATOM 2507 N N . ARG B 1 140 ? 14.477 7.648 11.312 1 94.31 140 ARG B N 1
ATOM 2508 C CA . ARG B 1 140 ? 15.562 7.961 12.234 1 94.31 140 ARG B CA 1
ATOM 2509 C C . ARG B 1 140 ? 15.078 7.93 13.68 1 94.31 140 ARG B C 1
ATOM 2511 O O . ARG B 1 140 ? 15.875 7.793 14.609 1 94.31 140 ARG B O 1
ATOM 2518 N N . ARG B 1 141 ? 13.875 8.117 13.883 1 93.06 141 ARG B N 1
ATOM 2519 C CA . ARG B 1 141 ? 13.25 8.07 15.203 1 93.06 141 ARG B CA 1
ATOM 2520 C C . ARG B 1 141 ? 11.773 7.695 15.094 1 93.06 141 ARG B C 1
ATOM 2522 O O . ARG B 1 141 ? 11.156 7.887 14.047 1 93.06 141 ARG B O 1
ATOM 2529 N N . PRO B 1 142 ? 11.266 7.16 16.203 1 93.19 142 PRO B N 1
ATOM 2530 C CA . PRO B 1 142 ? 9.82 6.898 16.188 1 93.19 142 PRO B CA 1
ATOM 2531 C C . PRO B 1 142 ? 8.992 8.18 16.141 1 93.19 142 PRO B C 1
ATOM 2533 O O . PRO B 1 142 ? 9.477 9.25 16.516 1 93.19 142 PRO B O 1
ATOM 2536 N N . LEU B 1 143 ? 7.824 8.039 15.578 1 96 143 LEU B N 1
ATOM 2537 C CA . LEU B 1 143 ? 6.867 9.133 15.703 1 96 143 LEU B CA 1
ATOM 2538 C C . LEU B 1 143 ? 6.34 9.234 17.125 1 96 143 LEU B C 1
ATOM 2540 O O . LEU B 1 143 ? 6.082 8.219 17.781 1 96 143 LEU B O 1
ATOM 2544 N N . THR B 1 144 ? 6.227 10.461 17.609 1 96.44 144 THR B N 1
ATOM 2545 C CA . THR B 1 144 ? 5.902 10.711 19.016 1 96.44 144 THR B CA 1
ATOM 2546 C C . THR B 1 144 ? 4.523 11.352 19.141 1 96.44 144 THR B C 1
ATOM 2548 O O . THR B 1 144 ? 3.883 11.664 18.141 1 96.44 144 THR B O 1
ATOM 2551 N N . GLU B 1 145 ? 4.168 11.531 20.422 1 97.75 145 GLU B N 1
ATOM 2552 C CA . GLU B 1 145 ? 2.928 12.25 20.703 1 97.75 145 GLU B CA 1
ATOM 2553 C C . GLU B 1 145 ? 2.988 13.68 20.188 1 97.75 145 GLU B C 1
ATOM 2555 O O . GLU B 1 145 ? 1.973 14.234 19.766 1 97.75 145 GLU B O 1
ATOM 2560 N N . ASP B 1 146 ? 4.168 14.234 20.172 1 97.31 146 ASP B N 1
ATOM 2561 C CA . ASP B 1 146 ? 4.32 15.578 19.625 1 97.31 146 ASP B CA 1
ATOM 2562 C C . ASP B 1 146 ? 4.039 15.602 18.125 1 97.31 146 ASP B C 1
ATOM 2564 O O . ASP B 1 146 ? 3.434 16.547 17.609 1 97.31 146 ASP B O 1
ATOM 2568 N N . ASP B 1 147 ? 4.508 14.578 17.438 1 97.44 147 ASP B N 1
ATOM 2569 C CA . ASP B 1 147 ? 4.203 14.469 16.016 1 97.44 147 ASP B CA 1
ATOM 2570 C C . ASP B 1 147 ? 2.697 14.367 15.781 1 97.44 147 ASP B C 1
ATOM 2572 O O . ASP B 1 147 ? 2.162 14.992 14.859 1 97.44 147 ASP B O 1
ATOM 2576 N N . HIS B 1 148 ? 2.064 13.594 16.641 1 98.12 148 HIS B N 1
ATOM 2577 C CA . HIS B 1 148 ? 0.616 13.445 16.578 1 98.12 148 HIS B CA 1
ATOM 2578 C C . HIS B 1 148 ? -0.086 14.781 16.797 1 98.12 148 HIS B C 1
ATOM 2580 O O . HIS B 1 148 ? -0.947 15.172 16 1 98.12 148 HIS B O 1
ATOM 2586 N N . ARG B 1 149 ? 0.27 15.508 17.797 1 98.38 149 ARG B N 1
ATOM 2587 C CA . ARG B 1 149 ? -0.374 16.766 18.141 1 98.38 149 ARG B CA 1
ATOM 2588 C C . ARG B 1 149 ? -0.198 17.797 17.031 1 98.38 149 ARG B C 1
ATOM 2590 O O . ARG B 1 149 ? -1.16 18.453 16.625 1 98.38 149 ARG B O 1
ATOM 2597 N N . ARG B 1 150 ? 1.029 17.922 16.578 1 97.62 150 ARG B N 1
ATOM 2598 C CA . ARG B 1 150 ? 1.293 18.844 15.484 1 97.62 150 ARG B CA 1
ATOM 2599 C C . ARG B 1 150 ? 0.506 18.453 14.234 1 97.62 150 ARG B C 1
ATOM 2601 O O . ARG B 1 150 ? -0.049 19.312 13.547 1 97.62 150 ARG B O 1
ATOM 2608 N N . GLY B 1 151 ? 0.508 17.125 13.93 1 98.31 151 GLY B N 1
ATOM 2609 C CA . GLY B 1 151 ? -0.264 16.641 12.805 1 98.31 151 GLY B CA 1
ATOM 2610 C C . GLY B 1 151 ? -1.742 16.969 12.906 1 98.31 151 GLY B C 1
ATOM 2611 O O . GLY B 1 151 ? -2.359 17.391 11.922 1 98.31 151 GLY B O 1
ATOM 2612 N N . GLU B 1 152 ? -2.291 16.781 14.078 1 98.69 152 GLU B N 1
ATOM 2613 C CA . GLU B 1 152 ? -3.699 17.078 14.305 1 98.69 152 GLU B CA 1
ATOM 2614 C C . GLU B 1 152 ? -3.998 18.547 14.039 1 98.69 152 GLU B C 1
ATOM 2616 O O . GLU B 1 152 ? -5.008 18.891 13.422 1 98.69 152 GLU B O 1
ATOM 2621 N N . GLU B 1 153 ? -3.148 19.359 14.469 1 98.62 153 GLU B N 1
ATOM 2622 C CA . GLU B 1 153 ? -3.318 20.797 14.25 1 98.62 153 GLU B CA 1
ATOM 2623 C C . GLU B 1 153 ? -3.295 21.125 12.758 1 98.62 153 GLU B C 1
ATOM 2625 O O . GLU B 1 153 ? -4.121 21.906 12.281 1 98.62 153 GLU B O 1
ATOM 2630 N N . LEU B 1 154 ? -2.344 20.594 12.062 1 98.38 154 LEU B N 1
ATOM 2631 C CA . LEU B 1 154 ? -2.227 20.844 10.633 1 98.38 154 LEU B CA 1
ATOM 2632 C C . LEU B 1 154 ? -3.469 20.359 9.891 1 98.38 154 LEU B C 1
ATOM 2634 O O . LEU B 1 154 ? -3.963 21.047 8.992 1 98.38 154 LEU B O 1
ATOM 2638 N N . VAL B 1 155 ? -3.977 19.203 10.273 1 98.62 155 VAL B N 1
ATOM 2639 C CA . VAL B 1 155 ? -5.148 18.625 9.617 1 98.62 155 VAL B CA 1
ATOM 2640 C C . VAL B 1 155 ? -6.367 19.516 9.867 1 98.62 155 VAL B C 1
ATOM 2642 O O . VAL B 1 155 ? -7.109 19.828 8.938 1 98.62 155 VAL B O 1
ATOM 2645 N N . GLN B 1 156 ? -6.551 19.922 11.094 1 98.19 156 GLN B N 1
ATOM 2646 C CA . GLN B 1 156 ? -7.691 20.766 11.43 1 98.19 156 GLN B CA 1
ATOM 2647 C C . GLN B 1 156 ? -7.613 22.109 10.695 1 98.19 156 GLN B C 1
ATOM 2649 O O . GLN B 1 156 ? -8.633 22.609 10.219 1 98.19 156 GLN B O 1
ATOM 2654 N N . GLN B 1 157 ? -6.453 22.672 10.625 1 98 157 GLN B N 1
ATOM 2655 C CA . GLN B 1 157 ? -6.262 23.906 9.883 1 98 157 GLN B CA 1
ATOM 2656 C C . GLN B 1 157 ? -6.598 23.734 8.406 1 98 157 GLN B C 1
ATOM 2658 O O . GLN B 1 157 ? -7.27 24.578 7.812 1 98 157 GLN B O 1
ATOM 2663 N N . TRP B 1 158 ? -6.074 22.656 7.867 1 98 158 TRP B N 1
ATOM 2664 C CA . TRP B 1 158 ? -6.324 22.375 6.457 1 98 158 TRP B CA 1
ATOM 2665 C C . TRP B 1 158 ? -7.816 22.234 6.184 1 98 158 TRP B C 1
ATOM 2667 O O . TRP B 1 158 ? -8.336 22.812 5.227 1 98 158 TRP B O 1
ATOM 2677 N N . ILE B 1 159 ? -8.523 21.484 7.031 1 97.5 159 ILE B N 1
ATOM 2678 C CA . ILE B 1 159 ? -9.961 21.266 6.875 1 97.5 159 ILE B CA 1
ATOM 2679 C C . ILE B 1 159 ? -10.703 22.594 6.984 1 97.5 159 ILE B C 1
ATOM 2681 O O . ILE B 1 159 ? -11.594 22.875 6.18 1 97.5 159 ILE B O 1
ATOM 2685 N N . ALA B 1 160 ? -10.336 23.391 7.93 1 97.06 160 ALA B N 1
ATOM 2686 C CA . ALA B 1 160 ? -10.977 24.703 8.117 1 97.06 160 ALA B CA 1
ATOM 2687 C C . ALA B 1 160 ? -10.805 25.578 6.887 1 97.06 160 ALA B C 1
ATOM 2689 O O . ALA B 1 160 ? -11.711 26.328 6.516 1 97.06 160 ALA B O 1
ATOM 2690 N N . GLU B 1 161 ? -9.656 25.516 6.281 1 95.56 161 GLU B N 1
ATOM 2691 C CA . GLU B 1 161 ? -9.312 26.359 5.145 1 95.56 161 GLU B CA 1
ATOM 2692 C C . GLU B 1 161 ? -10 25.875 3.869 1 95.56 161 GLU B C 1
ATOM 2694 O O . GLU B 1 161 ? -10.117 26.625 2.9 1 95.56 161 GLU B O 1
ATOM 2699 N N . HIS B 1 162 ? -10.391 24.609 3.834 1 91.5 162 HIS B N 1
ATOM 2700 C CA . HIS B 1 162 ? -10.859 24.031 2.578 1 91.5 162 HIS B CA 1
ATOM 2701 C C . HIS B 1 162 ? -12.281 23.5 2.709 1 91.5 162 HIS B C 1
ATOM 2703 O O . HIS B 1 162 ? -12.797 22.859 1.788 1 91.5 162 HIS B O 1
ATOM 2709 N N . SER B 1 163 ? -12.961 23.406 3.926 1 77.75 163 SER B N 1
ATOM 2710 C CA . SER B 1 163 ? -14.328 22.953 4.164 1 77.75 163 SER B CA 1
ATOM 2711 C C . SER B 1 163 ? -15.328 23.766 3.352 1 77.75 163 SER B C 1
ATOM 2713 O O . SER B 1 163 ? -16.391 23.266 2.977 1 77.75 163 SER B O 1
ATOM 2715 N N . ASP B 1 164 ? -15.086 25.016 3.238 1 62.22 164 ASP B N 1
ATOM 2716 C CA . ASP B 1 164 ? -16.094 25.859 2.6 1 62.22 164 ASP B CA 1
ATOM 2717 C C . ASP B 1 164 ? -16.172 25.562 1.104 1 62.22 164 ASP B C 1
ATOM 2719 O O . ASP B 1 164 ? -17.109 26.031 0.434 1 62.22 164 ASP B O 1
ATOM 2723 N N . VAL B 1 165 ? -15.242 25.031 0.455 1 47.31 165 VAL B N 1
ATOM 2724 C CA . VAL B 1 165 ? -15.258 24.922 -1 1 47.31 165 VAL B CA 1
ATOM 2725 C C . VAL B 1 165 ? -16.188 23.797 -1.42 1 47.31 165 VAL B C 1
ATOM 2727 O O . VAL B 1 165 ? -16.406 23.562 -2.613 1 47.31 165 VAL B O 1
ATOM 2730 N N . SER B 1 166 ? -16.328 22.719 -0.638 1 40.59 166 SER B N 1
ATOM 2731 C CA . SER B 1 166 ? -17.312 21.75 -1.135 1 40.59 166 SER B CA 1
ATOM 2732 C C . SER B 1 166 ? -18.734 22.297 -0.997 1 40.59 166 SER B C 1
ATOM 2734 O O . SER B 1 166 ? -19.703 21.609 -1.291 1 40.59 166 SER B O 1
ATOM 2736 N N . ALA B 1 167 ? -18.984 23.469 -0.34 1 35.91 167 ALA B N 1
ATOM 2737 C CA . ALA B 1 167 ? -20.344 23.953 -0.458 1 35.91 167 ALA B CA 1
ATOM 2738 C C . ALA B 1 167 ? -20.594 24.578 -1.828 1 35.91 167 ALA B C 1
ATOM 2740 O O . ALA B 1 167 ? -19.719 25.266 -2.373 1 35.91 167 ALA B O 1
#

Radius of gyration: 19.59 Å; Cα contacts (8 Å, |Δi|>4): 686; chains: 2; bounding box: 47×52×50 Å

Foldseek 3Di:
DDDDDDAQEDEDEDQDCVQQVCCLCPLVVWDWPDKDWDQADPVPRDRWTWMKTFTQDPVNHTYIYIHTPPDDDPDDDPPDDLVPAEAEDEDADPVVQV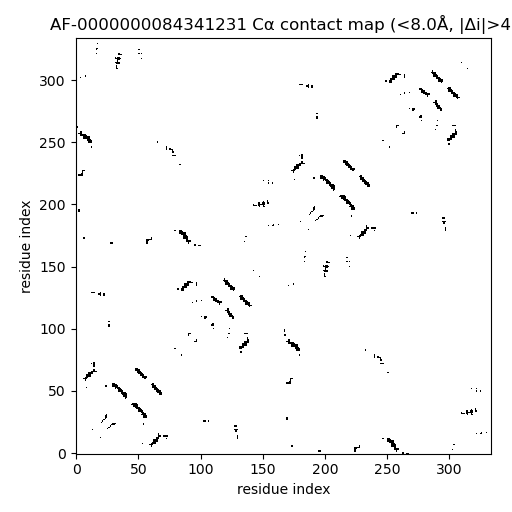VSVVSCVVVVWDKDDQDDDVVQKTWIWTAGPRSHIYIYIYGPDDDDVVNVVVVVVVVVVVCVVCVVVVD/DDDDDDAQEDEDEDQDCVQQVCCLCPLVVWDWPDKDWDQADPVPRDRWTWMKTFTQDPVNHTYIYIHTPPDDDPD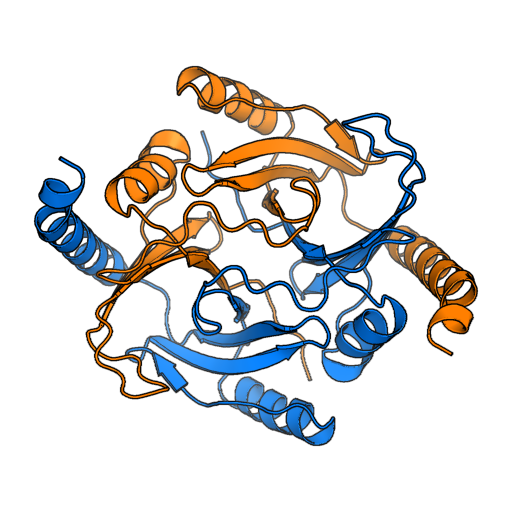DDPPDDLVPAEAEDEDADPVVQVVSVVSCVVVVWDKDDQDDDVVQKTWIWTAGPRSHIYIYIYGPDDDDVVNVVVVVVVVVVVCVVCVVVVD

Solvent-accessible surface area (backbone atoms only — not comparable to full-atom values): 17995 Å² total; per-residue (Å²): 134,82,56,43,42,38,68,41,33,40,33,33,72,38,80,44,66,61,62,48,49,46,44,43,38,68,72,56,55,30,47,65,42,31,48,49,75,42,51,46,37,83,91,74,63,45,84,49,39,31,40,38,40,32,33,30,38,70,73,61,29,24,56,26,32,37,36,45,70,95,54,76,55,84,86,51,76,40,76,67,61,75,83,52,45,32,43,28,26,26,43,91,34,69,69,54,50,53,50,47,53,52,52,39,43,74,71,70,39,68,70,49,68,82,42,73,49,90,78,37,32,40,30,37,34,35,62,50,94,74,69,46,34,36,28,46,28,26,66,74,56,81,83,44,70,66,39,21,54,53,15,52,51,52,50,52,51,51,36,66,74,52,58,67,69,80,102,134,82,57,42,43,38,68,40,34,40,32,34,74,39,79,45,67,60,62,49,48,46,45,43,38,68,72,56,54,31,47,66,42,34,49,48,75,39,51,48,36,82,90,76,63,45,82,50,38,31,40,37,40,31,34,28,38,68,72,61,30,22,56,25,34,39,35,46,68,95,53,75,55,83,85,51,77,40,77,68,61,74,82,53,46,34,46,27,26,26,43,92,35,70,70,52,52,52,50,46,52,52,51,40,44,73,73,70,40,68,71,48,67,81,43,75,49,91,79,37,32,39,30,38,34,35,61,51,95,76,67,47,35,36,28,46,28,25,65,74,54,81,85,44,71,65,39,21,52,54,14,50,49,52,49,53,52,51,36,67,75,52,56,67,69,80,104

Nearest PDB structures (foldseek):
  3r4q-assembly2_D  TM=7.525E-01  e=5.206E-09  Agrobacterium fabrum str. C58
  3r4q-assembly3_E-2  TM=7.501E-01  e=3.611E-08  Agrobacterium fabrum str. C58
  4pav-assembly4_D  TM=7.169E-01  e=1.106E-06  Staphylococcus aureus
  4gym-assembly1_B  TM=6.713E-01  e=7.189E-06  Conexibacter woesei DSM 14684
  4pav-assembly6_F  TM=6.614E-01  e=2.154E-05  Staphylococcus aureus

Sequence (334 aa):
MRIPQSFNHVAMPTNNTAETYRFYTEVLGFRLLSAVREDVVPSTGDRTPFLHTFFGLEDGSCMAFFEVEGQSYAGRDDGVPSWIRHFAMNVDSEEELLAWKERLESHGVEVRGVVDHEGIWQSLYFFDPNGLRLEFTWQRRPLTEDDHRRGEELVQQWIAEHSDVSAMRIPQSFNHVAMPTNNTAETYRFYTEVLGFRLLSAVREDVVPSTGDRTPFLHTFFGLEDGSCMAFFEVEGQSYAGRDDGVPSWIRHFAMNVDSEEELLAWKERLESHGVEVRGVVDHEGIWQSLYFFDPNGLRLEFTWQRRPLTEDDHRRGEELVQQWIAEHSDVSA

InterPro domains:
  IPR004360 Glyoxalase/fosfomycin resistance/dioxygenase domain [PF00903] (7-136)
  IPR029068 Glyoxalase/Bleomycin resistance protein/Dihydroxybiphenyl dioxygenase [G3DSA:3.10.180.10] (5-163)
  IPR029068 Glyoxalase/Bleomycin resistance protein/Dihydroxybiphenyl dioxygenase [SSF54593] (5-144)
  IPR037523 Vicinal oxygen chelate (VOC), core domain [PS51819] (6-139)
  IPR050383 Glyoxalase I/Fosfomycin Resistance Protein Families [PTHR21366] (5-145)

Secondary structure (DSSP, 8-state):
-PPP-SEEEEEEE-S-HHHHHHIIIIIS-PEEEEEEEEEE-TTT--EEEEEEEEEE-TTS-EEEEEEETT---TT---S--TTTSEEEEE-S-HHHHHHHHHHHHHTT--EEEEEEETTTEEEEEEE-TTS-EEEEEEE-S---HHHHHHHHHHHHHHHHHHGGGG-/-PPP-SEEEEEEE-S-HHHHHHIIIIIS-PEEEEEEEEEE-TTT--EEEEEEEEEE-TTS-EEEEEEETT---TT---S--TTTSEEEEE-S-HHHHHHHHHHHHHTT--EEEEEEETTTEEEEEEE-TTS-EEEEEEE-S---HHHHHHHHHHHHHHHHHHGGGG-

pLDDT: mean 92.75, std 10.4, range [35.19, 98.88]

Organism: Pseudonocardia thermophila (NCBI:txid1848)